Protein AF-A0A426XEN5-F1 (afdb_monomer)

Organism: Ensete ventricosum (NCBI:txid4639)

Solvent-accessible surface area (backbone atoms only — not comparable to full-atom values): 18129 Å² total; per-residue (Å²): 133,89,82,81,80,77,90,67,76,85,59,60,33,43,32,34,35,54,80,77,86,88,79,82,90,80,85,82,85,82,86,84,86,81,88,76,90,78,88,80,77,88,77,83,83,76,89,77,76,89,70,92,62,72,98,58,99,53,59,69,74,53,46,54,53,52,61,74,42,46,68,59,53,51,52,44,51,53,50,27,54,55,46,38,51,52,47,51,52,50,40,61,76,61,61,71,54,100,74,62,70,99,66,67,87,81,71,62,71,36,72,68,85,84,85,76,92,68,96,72,88,80,79,69,60,34,97,89,49,44,82,34,63,71,62,49,64,71,65,64,48,99,81,51,69,69,44,80,43,71,34,32,38,79,91,49,99,45,67,44,62,48,71,67,59,50,52,72,76,36,99,61,70,40,31,37,36,42,51,20,67,42,54,58,4,28,90,49,18,91,58,48,20,33,53,52,57,42,65,75,56,49,48,51,52,29,19,67,68,64,37,82,94,48,29,80,84,63,81,91,73,57,69,68,60,52,50,30,40,55,52,5,42,60,41,10,37,60,52,51,65,72,62,85,80,90,82,88,68,91,42,70,67,56,45,52,54,48,53,39,51,52,36,49,69,35,96,69,66,30,89,53,78,76,69,83,36,85,46,95,95,51,96,53,69,87

Radius of gyration: 23.51 Å; Cα contacts (8 Å, |Δi|>4): 276; chains: 1; bounding box: 56×44×68 Å

Structure (mmCIF, N/CA/C/O backbone):
data_AF-A0A426XEN5-F1
#
_entry.id   AF-A0A426XEN5-F1
#
loop_
_atom_site.group_PDB
_atom_site.id
_atom_site.type_symbol
_atom_site.label_atom_id
_atom_site.label_alt_id
_atom_site.label_comp_id
_atom_site.label_asym_id
_atom_site.label_entity_id
_atom_site.label_seq_id
_atom_site.pdbx_PDB_ins_code
_atom_site.Cartn_x
_atom_site.Cartn_y
_atom_site.Cartn_z
_atom_site.occupancy
_atom_site.B_iso_or_equiv
_atom_site.auth_seq_id
_atom_site.auth_comp_id
_atom_site.auth_asym_id
_atom_site.auth_atom_id
_atom_site.pdbx_PDB_model_num
ATOM 1 N N . MET A 1 1 ? -14.695 -13.623 22.129 1.00 22.66 1 MET A N 1
ATOM 2 C CA . MET A 1 1 ? -14.729 -13.085 20.751 1.00 22.66 1 MET A CA 1
ATOM 3 C C . MET A 1 1 ? -13.292 -13.127 20.251 1.00 22.66 1 MET A C 1
ATOM 5 O O . MET A 1 1 ? -12.471 -12.406 20.794 1.00 22.66 1 MET A O 1
ATOM 9 N N . ALA A 1 2 ? -12.941 -14.061 19.365 1.00 18.80 2 ALA A N 1
ATOM 10 C CA . ALA A 1 2 ? -11.557 -14.224 18.917 1.00 18.80 2 ALA A CA 1
ATOM 11 C C . ALA A 1 2 ? -11.198 -13.093 17.940 1.00 18.80 2 ALA A C 1
ATOM 13 O O . ALA A 1 2 ? -11.712 -13.045 16.825 1.00 18.80 2 ALA A O 1
ATOM 14 N N . LEU A 1 3 ? -10.356 -12.158 18.380 1.00 19.58 3 LEU A N 1
ATOM 15 C CA . LEU A 1 3 ? -9.757 -11.128 17.534 1.00 19.58 3 LEU A CA 1
ATOM 16 C C . LEU A 1 3 ? -8.636 -11.774 16.708 1.00 19.58 3 LEU A C 1
ATOM 18 O O . LEU A 1 3 ? -7.497 -11.864 17.150 1.00 19.58 3 LEU A O 1
ATOM 22 N N . S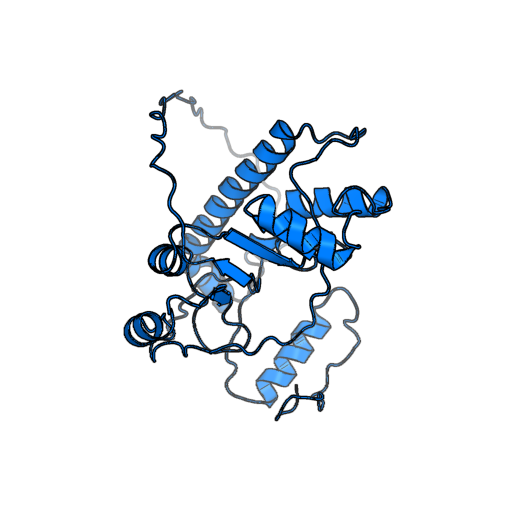ER A 1 4 ? -8.947 -12.250 15.500 1.00 20.81 4 SER A N 1
ATOM 23 C CA . SER A 1 4 ? -7.916 -12.694 14.556 1.00 20.81 4 SER A CA 1
ATOM 24 C C . SER A 1 4 ? -7.208 -11.470 13.961 1.00 20.81 4 SER A C 1
ATOM 26 O O . SER A 1 4 ? -7.695 -10.843 13.017 1.00 20.81 4 SER A O 1
ATOM 28 N N . LEU A 1 5 ? -6.058 -11.092 14.514 1.00 23.08 5 LEU A N 1
ATOM 29 C CA . LEU A 1 5 ? -5.275 -9.948 14.047 1.00 23.08 5 LEU A CA 1
ATOM 30 C C . LEU A 1 5 ? -4.339 -10.333 12.889 1.00 23.08 5 LEU A C 1
ATOM 32 O O . LEU A 1 5 ? -3.123 -10.280 13.013 1.00 23.08 5 LEU A O 1
ATOM 36 N N . SER A 1 6 ? -4.868 -10.577 11.689 1.00 26.78 6 SER A N 1
ATOM 37 C CA . SER A 1 6 ? -4.034 -10.712 10.479 1.00 26.78 6 SER A CA 1
ATOM 38 C C . SER A 1 6 ? -3.417 -9.358 10.093 1.00 26.78 6 SER A C 1
ATOM 40 O O . SER A 1 6 ? -4.144 -8.390 9.853 1.00 26.78 6 SER A O 1
ATOM 42 N N . TYR A 1 7 ? -2.086 -9.229 10.123 1.00 31.69 7 TYR A N 1
ATOM 43 C CA . TYR A 1 7 ? -1.360 -7.985 9.831 1.00 31.69 7 TYR A CA 1
ATOM 44 C C . TYR A 1 7 ? -1.359 -7.710 8.323 1.00 31.69 7 TYR A C 1
ATOM 46 O O . TYR A 1 7 ? -0.583 -8.289 7.565 1.00 31.69 7 TYR A O 1
ATOM 54 N N . SER A 1 8 ? -2.254 -6.837 7.858 1.00 34.62 8 SER A N 1
ATOM 55 C CA . SER A 1 8 ? -2.220 -6.364 6.481 1.00 34.62 8 SER A CA 1
ATOM 56 C C . SER A 1 8 ? -2.451 -4.866 6.402 1.00 34.62 8 SER A C 1
ATOM 58 O O . SER A 1 8 ? -3.558 -4.369 6.582 1.00 34.62 8 SER A O 1
ATOM 60 N N . SER A 1 9 ? -1.372 -4.144 6.126 1.00 35.47 9 SER A N 1
ATOM 61 C CA . SER A 1 9 ? -1.440 -2.727 5.817 1.00 35.47 9 SER A CA 1
ATOM 62 C C . SER A 1 9 ? -2.038 -2.516 4.416 1.00 35.47 9 SER A C 1
ATOM 64 O O . SER A 1 9 ? -1.644 -3.192 3.463 1.00 35.47 9 SER A O 1
ATOM 66 N N . SER A 1 10 ? -2.976 -1.566 4.300 1.00 32.69 10 SER A N 1
ATOM 67 C CA . SER A 1 10 ? -3.787 -1.192 3.118 1.00 32.69 10 SER A CA 1
ATOM 68 C C . SER A 1 10 ? -2.988 -0.578 1.945 1.00 32.69 10 SER A C 1
ATOM 70 O O . SER A 1 10 ? -3.451 0.265 1.163 1.00 32.69 10 SER A O 1
ATOM 72 N N . ALA A 1 11 ? -1.740 -0.997 1.775 1.00 35.41 11 ALA A N 1
ATOM 73 C CA . ALA A 1 11 ? -0.977 -0.639 0.606 1.00 35.41 11 ALA A CA 1
ATOM 74 C C . ALA A 1 11 ? -1.455 -1.483 -0.581 1.00 35.41 11 ALA A C 1
ATOM 76 O O . ALA A 1 11 ? -1.013 -2.611 -0.804 1.00 35.41 11 ALA A O 1
ATOM 77 N N . ALA A 1 12 ? -2.405 -0.919 -1.326 1.00 34.59 12 ALA A N 1
ATOM 78 C CA . ALA A 1 12 ? -2.772 -1.370 -2.657 1.00 34.59 12 ALA A C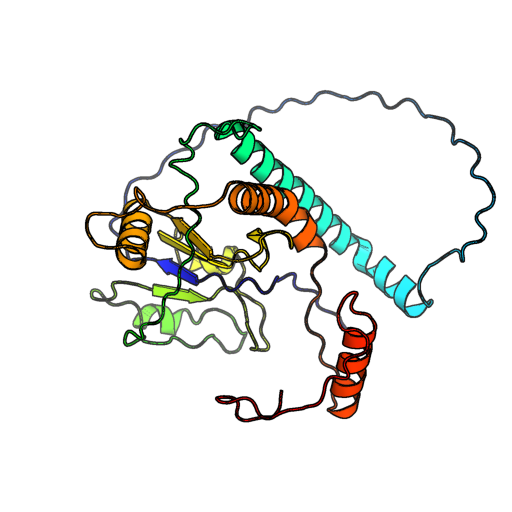A 1
ATOM 79 C C . ALA A 1 12 ? -1.532 -1.307 -3.553 1.00 34.59 12 ALA A C 1
ATOM 81 O O . ALA A 1 12 ? -1.216 -0.272 -4.136 1.00 34.59 12 ALA A O 1
ATOM 82 N N . PHE A 1 13 ? -0.795 -2.409 -3.590 1.00 45.16 13 PHE A N 1
ATOM 83 C CA . PHE A 1 13 ? 0.241 -2.645 -4.574 1.00 45.16 13 PHE A CA 1
ATOM 84 C C . PHE A 1 13 ? -0.343 -3.562 -5.635 1.00 45.16 13 PHE A C 1
ATOM 86 O O . PHE A 1 13 ? -0.895 -4.620 -5.318 1.00 45.16 13 PHE A O 1
ATOM 93 N N . THR A 1 14 ? -0.251 -3.109 -6.882 1.00 52.88 14 THR A N 1
ATOM 94 C CA . THR A 1 14 ? -0.584 -3.928 -8.044 1.00 52.88 14 THR A CA 1
ATOM 95 C C . THR A 1 14 ? 0.698 -4.587 -8.507 1.00 52.88 14 THR A C 1
ATOM 9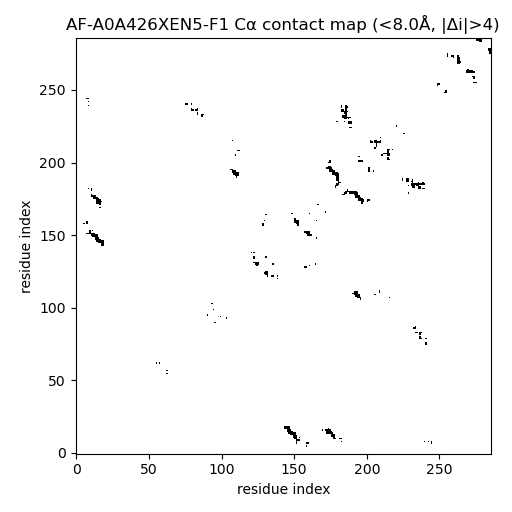7 O O . THR A 1 14 ? 1.675 -3.895 -8.799 1.00 52.88 14 THR A O 1
ATOM 100 N N . VAL A 1 15 ? 0.702 -5.914 -8.537 1.00 56.94 15 VAL A N 1
ATOM 101 C CA . VAL A 1 15 ? 1.783 -6.692 -9.133 1.00 56.94 15 VAL A CA 1
ATOM 102 C C . VAL A 1 15 ? 1.405 -6.994 -10.572 1.00 56.94 15 VAL A C 1
ATOM 104 O O . VAL A 1 15 ? 0.328 -7.529 -10.827 1.00 56.94 15 VAL A O 1
ATOM 107 N N . VAL A 1 16 ? 2.294 -6.659 -11.498 1.00 59.03 16 VAL A N 1
ATOM 108 C CA . VAL A 1 16 ? 2.203 -7.050 -12.899 1.00 59.03 16 VAL A CA 1
ATOM 109 C C . VAL A 1 16 ? 3.127 -8.237 -13.122 1.00 59.03 16 VAL A C 1
ATOM 111 O O . VAL A 1 16 ? 4.311 -8.172 -12.780 1.00 59.03 16 VAL A O 1
ATOM 114 N N . ALA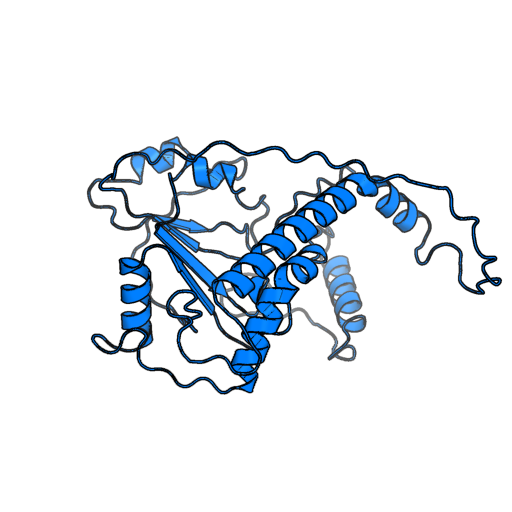 A 1 17 ? 2.596 -9.307 -13.705 1.00 52.00 17 ALA A N 1
ATOM 115 C CA . ALA A 1 17 ? 3.381 -10.439 -14.181 1.00 52.00 17 ALA A CA 1
ATOM 116 C C . ALA A 1 17 ? 3.029 -10.745 -15.643 1.00 52.00 17 ALA A C 1
ATOM 118 O O . ALA A 1 17 ? 1.858 -10.855 -16.008 1.00 52.00 17 ALA A O 1
ATOM 119 N N . CYS A 1 18 ? 4.048 -10.882 -16.483 1.00 46.25 18 CYS A N 1
ATOM 120 C CA . CYS A 1 18 ? 3.955 -11.342 -17.860 1.00 46.25 18 CYS A CA 1
ATOM 121 C C . CYS A 1 18 ? 4.266 -12.850 -17.891 1.00 46.25 18 CYS A C 1
ATOM 123 O O . CYS A 1 18 ? 5.331 -13.261 -17.418 1.00 46.25 18 CYS A O 1
ATOM 125 N N . PRO A 1 19 ? 3.394 -13.704 -18.457 1.00 42.28 19 PRO A N 1
ATOM 126 C CA . PRO A 1 19 ? 3.710 -15.121 -18.616 1.00 42.28 19 PRO A CA 1
ATOM 127 C C . PRO A 1 19 ? 4.949 -15.291 -19.520 1.00 42.28 19 PRO A C 1
ATOM 129 O O . PRO A 1 19 ? 5.084 -14.661 -20.567 1.00 42.28 19 PRO A O 1
ATOM 132 N N . ALA A 1 20 ? 5.914 -16.068 -19.028 1.00 47.09 20 ALA A N 1
ATOM 133 C CA . ALA A 1 20 ? 7.350 -15.879 -19.246 1.00 47.09 20 ALA A CA 1
ATOM 134 C C . ALA A 1 20 ? 7.931 -16.296 -20.619 1.00 47.09 20 ALA A C 1
ATOM 136 O O . ALA A 1 20 ? 7.424 -17.180 -21.303 1.00 47.09 20 ALA A O 1
ATOM 137 N N . ARG A 1 21 ? 9.147 -15.792 -20.906 1.00 31.19 21 ARG A N 1
ATOM 138 C CA . ARG A 1 21 ? 10.285 -16.640 -21.327 1.00 31.19 21 ARG A CA 1
ATOM 139 C C . ARG A 1 21 ? 11.299 -16.695 -20.176 1.00 31.19 21 ARG A C 1
ATOM 141 O O . ARG A 1 21 ? 11.656 -15.666 -19.608 1.00 31.19 21 ARG A O 1
ATOM 148 N N . SER A 1 22 ? 11.712 -17.902 -19.808 1.00 31.08 22 SER A N 1
ATOM 149 C CA . SER A 1 22 ? 12.537 -18.237 -18.637 1.00 31.08 22 SER A CA 1
ATOM 150 C C . SER A 1 22 ? 14.043 -17.991 -18.839 1.00 31.08 22 SER A C 1
ATOM 152 O O . SER A 1 22 ? 14.582 -18.470 -19.836 1.00 31.08 22 SER A O 1
ATOM 154 N N . PRO A 1 23 ? 14.759 -17.370 -17.880 1.00 31.67 23 PRO A N 1
ATOM 155 C CA . PRO A 1 23 ? 16.207 -17.516 -17.725 1.00 31.67 23 PRO A CA 1
ATOM 156 C C . PRO A 1 23 ? 16.578 -18.503 -16.587 1.00 31.67 23 PRO A C 1
ATOM 158 O O . PRO A 1 23 ? 15.742 -18.787 -15.726 1.00 31.67 23 PRO A O 1
ATOM 161 N N . PRO A 1 24 ? 17.812 -19.055 -16.584 1.00 32.22 24 PRO A N 1
ATOM 162 C CA . PRO A 1 24 ? 18.210 -20.184 -15.735 1.00 32.22 24 PRO A CA 1
ATOM 163 C C . PRO A 1 24 ? 18.466 -19.799 -14.262 1.00 32.22 24 PRO A C 1
ATOM 165 O O . PRO A 1 24 ? 18.671 -18.621 -13.952 1.00 32.22 24 PRO A O 1
ATOM 168 N N . PRO A 1 25 ? 18.488 -20.785 -13.341 1.00 30.27 25 PRO A N 1
ATOM 169 C CA . PRO A 1 25 ? 18.604 -20.545 -11.904 1.00 30.27 25 PRO A CA 1
ATOM 170 C C . PRO A 1 25 ? 20.005 -20.059 -11.507 1.00 30.27 25 PRO A C 1
ATOM 172 O O . PRO A 1 25 ? 21.016 -20.639 -11.904 1.00 30.27 25 PRO A O 1
ATOM 175 N N . ARG A 1 26 ? 20.073 -19.019 -10.665 1.00 30.91 26 ARG A N 1
ATOM 176 C CA . ARG A 1 26 ? 21.310 -18.586 -9.993 1.00 30.91 26 ARG A CA 1
ATOM 177 C C . ARG A 1 26 ? 21.382 -19.188 -8.590 1.00 30.91 26 ARG A C 1
ATOM 179 O O . ARG A 1 26 ? 20.433 -19.075 -7.820 1.00 30.91 26 ARG A O 1
ATOM 186 N N . ARG A 1 27 ? 22.523 -19.803 -8.261 1.00 29.58 27 ARG A N 1
ATOM 187 C CA . ARG A 1 27 ? 22.868 -20.249 -6.901 1.00 29.58 27 ARG A CA 1
ATOM 188 C C . ARG A 1 27 ? 23.246 -19.042 -6.039 1.00 29.58 27 ARG A C 1
ATOM 190 O O . ARG A 1 27 ? 24.035 -18.205 -6.473 1.00 29.58 27 ARG A O 1
ATOM 197 N N . LEU A 1 28 ? 22.708 -18.983 -4.825 1.00 30.66 28 LEU A N 1
ATOM 198 C CA . LEU A 1 28 ? 23.159 -18.085 -3.760 1.00 30.66 28 LEU A CA 1
ATOM 199 C C . LEU A 1 28 ? 24.336 -18.738 -3.008 1.00 30.66 28 LEU A C 1
ATOM 201 O O . LEU A 1 28 ? 24.299 -19.954 -2.801 1.00 30.66 28 LEU A O 1
ATOM 205 N N . PRO A 1 29 ? 25.371 -17.983 -2.596 1.00 29.16 29 PRO A N 1
ATOM 206 C CA . PRO A 1 29 ? 26.426 -18.511 -1.741 1.00 29.16 29 PRO A CA 1
ATOM 207 C C . PRO A 1 29 ? 25.976 -18.609 -0.274 1.00 29.16 29 PRO A C 1
ATOM 209 O O . PRO A 1 29 ? 25.123 -17.858 0.197 1.00 29.16 29 PRO A O 1
ATOM 212 N N . SER A 1 30 ? 26.577 -19.570 0.424 1.00 29.25 30 SER A N 1
ATOM 213 C CA . SER A 1 30 ? 26.364 -19.944 1.823 1.00 29.25 30 SER A CA 1
ATOM 214 C C . SER A 1 30 ? 26.670 -18.819 2.816 1.00 29.25 30 SER A C 1
ATOM 216 O O . SER A 1 30 ? 27.668 -18.111 2.683 1.00 29.25 30 SER A O 1
ATOM 218 N N . ALA A 1 31 ? 25.833 -18.713 3.850 1.00 29.58 31 ALA A N 1
ATOM 219 C CA . ALA A 1 31 ? 26.018 -17.820 4.986 1.00 29.58 31 ALA A CA 1
ATOM 220 C C . ALA A 1 31 ? 27.283 -18.176 5.788 1.00 29.58 31 ALA A C 1
ATOM 222 O O . ALA A 1 31 ? 27.510 -19.336 6.126 1.00 29.58 31 ALA A O 1
ATOM 223 N N . VAL A 1 32 ? 28.082 -17.161 6.121 1.00 27.55 32 VAL A N 1
ATOM 224 C CA . VAL A 1 32 ? 29.175 -17.255 7.096 1.00 27.55 32 VAL A CA 1
ATOM 225 C C . VAL A 1 32 ? 28.622 -16.824 8.452 1.00 27.55 32 VAL A C 1
ATOM 227 O O . VAL A 1 32 ? 28.127 -15.709 8.604 1.00 27.55 32 VAL A O 1
ATOM 230 N N . CYS A 1 33 ? 28.677 -17.735 9.420 1.00 24.55 33 CYS A N 1
ATOM 231 C CA . CYS A 1 33 ? 28.261 -17.519 10.799 1.00 24.55 33 CYS A CA 1
ATOM 232 C C . CYS A 1 33 ? 29.401 -16.842 11.577 1.00 24.55 33 CYS A C 1
ATOM 234 O O . CYS A 1 33 ? 30.492 -17.400 11.670 1.00 24.55 33 CYS A O 1
ATOM 236 N N . PHE A 1 34 ? 29.154 -15.660 12.143 1.00 26.59 34 PHE A N 1
ATOM 237 C CA . PHE A 1 34 ? 30.029 -15.047 13.143 1.00 26.59 34 PHE A CA 1
ATOM 238 C C . PHE A 1 34 ? 29.271 -14.965 14.469 1.00 26.59 34 PHE A C 1
ATOM 240 O O . PHE A 1 34 ? 28.454 -14.073 14.676 1.00 26.59 34 PHE A O 1
ATOM 247 N N . THR A 1 35 ? 29.548 -15.898 15.378 1.00 26.86 35 THR A N 1
ATOM 248 C CA . THR A 1 35 ? 29.161 -15.791 16.787 1.00 26.86 35 THR A CA 1
ATOM 249 C C . THR A 1 35 ? 30.239 -15.012 17.530 1.00 26.86 35 THR A C 1
ATOM 251 O O . THR A 1 35 ? 31.377 -15.472 17.627 1.00 26.86 35 THR A O 1
ATOM 254 N N . ARG A 1 36 ? 29.895 -13.848 18.084 1.00 27.28 36 ARG A N 1
ATOM 255 C CA . ARG A 1 36 ? 30.725 -13.167 19.082 1.00 27.28 36 ARG A CA 1
ATOM 256 C C . ARG A 1 36 ? 29.883 -12.977 20.339 1.00 27.28 36 ARG A C 1
ATOM 258 O O . ARG A 1 36 ? 28.853 -12.312 20.294 1.00 27.28 36 ARG A O 1
ATOM 265 N N . ALA A 1 37 ? 30.301 -13.629 21.421 1.00 28.94 37 ALA A N 1
ATOM 266 C CA . ALA A 1 37 ? 29.696 -13.506 22.739 1.00 28.94 37 ALA A CA 1
ATOM 267 C C . ALA A 1 37 ? 29.854 -12.067 23.253 1.00 28.94 37 ALA A C 1
ATOM 269 O O . ALA A 1 37 ? 30.926 -11.472 23.116 1.00 28.94 37 ALA A O 1
ATOM 270 N N . VAL A 1 38 ? 28.781 -11.512 23.814 1.00 34.50 38 VAL A N 1
ATOM 271 C CA . VAL A 1 38 ? 28.796 -10.241 24.542 1.00 34.50 38 VAL A CA 1
ATOM 272 C C . VAL A 1 38 ? 28.614 -10.584 26.015 1.00 34.50 38 VAL A C 1
ATOM 274 O O . VAL A 1 38 ? 27.564 -11.094 26.398 1.00 34.50 38 VAL A O 1
ATOM 277 N N . ASP A 1 39 ? 29.649 -10.335 26.816 1.00 30.14 39 ASP A N 1
ATOM 278 C CA . ASP A 1 39 ? 29.608 -10.466 28.272 1.00 30.14 39 ASP A CA 1
ATOM 279 C C . ASP A 1 39 ? 28.585 -9.488 28.865 1.00 30.14 39 ASP A C 1
ATOM 281 O O . ASP A 1 39 ? 28.697 -8.268 28.717 1.00 30.14 39 ASP A O 1
ATOM 285 N N . THR A 1 40 ? 27.586 -10.020 29.568 1.00 36.84 40 THR A N 1
ATOM 286 C CA . THR A 1 40 ? 26.616 -9.240 30.339 1.00 36.84 40 THR A CA 1
ATOM 287 C C . THR A 1 40 ? 27.022 -9.222 31.811 1.00 36.84 40 THR A C 1
ATOM 289 O O . THR A 1 40 ? 26.737 -10.164 32.548 1.00 36.84 40 THR A O 1
ATOM 292 N N . ALA A 1 41 ? 27.661 -8.141 32.259 1.00 37.06 41 ALA A N 1
ATOM 293 C CA . ALA A 1 41 ? 27.757 -7.828 33.685 1.00 37.06 41 ALA A CA 1
ATOM 294 C C . ALA A 1 41 ? 26.463 -7.121 34.153 1.00 37.06 41 ALA A C 1
ATOM 296 O O . ALA A 1 41 ? 25.952 -6.258 33.430 1.00 37.06 41 ALA A O 1
ATOM 297 N N . PRO A 1 42 ? 25.917 -7.438 35.342 1.00 38.78 42 PRO A N 1
ATOM 298 C CA . PRO A 1 42 ? 24.676 -6.839 35.822 1.00 38.78 42 PRO A CA 1
ATOM 299 C C . PRO A 1 42 ? 24.915 -5.387 36.262 1.00 38.78 42 PRO A C 1
ATOM 301 O O . PRO A 1 42 ? 25.711 -5.117 37.161 1.00 38.78 42 PRO A O 1
ATOM 304 N N . ARG A 1 43 ? 24.218 -4.431 35.635 1.00 43.88 43 ARG A N 1
ATOM 305 C CA . ARG A 1 43 ? 24.152 -3.042 36.116 1.00 43.88 43 ARG A CA 1
ATOM 306 C C . ARG A 1 43 ? 23.052 -2.923 37.170 1.00 43.88 43 ARG A C 1
ATOM 308 O O . ARG A 1 43 ? 21.920 -3.330 36.926 1.00 43.88 43 ARG A O 1
ATOM 315 N N . ALA A 1 44 ? 23.393 -2.350 38.322 1.00 39.41 44 ALA A N 1
ATOM 316 C CA . ALA A 1 44 ? 22.439 -2.018 39.375 1.00 39.41 44 ALA A CA 1
ATOM 317 C C . ALA A 1 44 ? 21.391 -0.999 38.871 1.00 39.41 44 ALA A C 1
ATOM 319 O O . ALA A 1 44 ? 21.752 -0.094 38.109 1.00 39.41 44 ALA A O 1
ATOM 320 N N . PRO A 1 45 ? 20.113 -1.114 39.277 1.00 42.47 45 PRO A N 1
ATOM 321 C CA . PRO A 1 45 ? 19.080 -0.176 38.861 1.00 42.47 45 PRO A CA 1
ATOM 322 C C . PRO A 1 45 ? 19.262 1.172 39.568 1.00 42.47 45 PRO A C 1
ATOM 324 O O . PRO A 1 45 ? 19.451 1.239 40.782 1.00 42.47 45 PRO A O 1
ATOM 327 N N . LEU A 1 46 ? 19.203 2.255 38.791 1.00 41.97 46 LEU A N 1
ATOM 328 C CA . LEU A 1 46 ? 19.145 3.620 39.313 1.00 41.97 46 LEU A CA 1
ATOM 329 C C . LEU A 1 46 ? 17.774 3.862 39.976 1.00 41.97 46 LEU A C 1
ATOM 331 O O . LEU A 1 46 ? 16.761 3.383 39.457 1.00 41.97 46 LEU A O 1
ATOM 335 N N . PRO A 1 47 ? 17.705 4.609 41.091 1.00 42.22 47 PRO A N 1
ATOM 336 C CA . PRO A 1 47 ? 16.447 4.851 41.781 1.00 42.22 47 PRO A CA 1
ATOM 337 C C . PRO A 1 47 ? 15.566 5.792 40.950 1.00 42.22 47 PRO A C 1
ATOM 339 O O . PRO A 1 47 ? 15.930 6.938 40.687 1.00 42.22 47 PRO A O 1
ATOM 342 N N . CYS A 1 48 ? 14.406 5.295 40.520 1.00 43.50 48 CYS A N 1
ATOM 343 C CA . CYS A 1 48 ? 13.408 6.083 39.805 1.00 43.50 48 CYS A CA 1
ATOM 344 C C . CYS A 1 48 ? 12.599 6.919 40.805 1.00 43.50 48 CYS A C 1
ATOM 346 O O . CYS A 1 48 ? 12.003 6.383 41.738 1.00 43.50 48 CYS A O 1
ATOM 348 N N . ALA A 1 49 ? 12.590 8.237 40.601 1.00 46.53 49 ALA A N 1
ATOM 349 C CA . ALA A 1 49 ? 11.738 9.173 41.323 1.00 46.53 49 ALA A CA 1
ATOM 350 C C . ALA A 1 49 ? 10.251 8.808 41.148 1.00 46.53 49 ALA A C 1
ATOM 352 O O . ALA A 1 49 ? 9.838 8.341 40.085 1.00 46.53 49 ALA A O 1
ATOM 353 N N . SER A 1 50 ? 9.448 9.020 42.193 1.00 48.44 50 SER A N 1
ATOM 354 C CA . SER A 1 50 ? 8.015 8.711 42.229 1.00 48.44 50 SER A CA 1
ATOM 355 C C . SER A 1 50 ? 7.245 9.468 41.143 1.00 48.44 50 SER A C 1
ATOM 357 O O . SER A 1 50 ? 6.994 10.668 41.259 1.00 48.44 50 SER A O 1
ATOM 359 N N . SER A 1 51 ? 6.882 8.742 40.088 1.00 49.72 51 SER A N 1
ATOM 360 C CA . SER A 1 51 ? 6.046 9.191 38.978 1.00 49.72 51 SER A CA 1
ATOM 361 C C . SER A 1 51 ? 4.599 9.390 39.445 1.00 49.72 51 SER A C 1
ATOM 363 O O . SER A 1 51 ? 3.975 8.460 39.946 1.00 49.72 51 SER A O 1
ATOM 365 N N . THR A 1 52 ? 4.057 10.598 39.277 1.00 52.22 52 THR A N 1
ATOM 366 C CA . THR A 1 52 ? 2.655 10.979 39.549 1.00 52.22 52 THR A CA 1
ATOM 367 C C . THR A 1 52 ? 1.663 10.490 38.486 1.00 52.22 52 THR A C 1
ATOM 369 O O . THR A 1 52 ? 0.499 10.888 38.498 1.00 52.22 52 THR A O 1
ATOM 372 N N . TYR A 1 53 ? 2.096 9.640 37.557 1.00 49.22 53 TYR A N 1
ATOM 373 C CA . TYR A 1 53 ? 1.239 9.108 36.504 1.00 49.22 53 TYR A CA 1
ATOM 374 C C . TYR A 1 53 ? 0.513 7.841 36.969 1.00 49.22 53 TYR A C 1
ATOM 376 O O . TYR A 1 53 ? 1.081 7.060 37.739 1.00 49.22 53 TYR A O 1
ATOM 384 N N . PRO A 1 54 ? -0.732 7.607 36.508 1.00 63.41 54 PRO A N 1
ATOM 385 C CA . PRO A 1 54 ? -1.393 6.333 36.737 1.00 63.41 54 PRO A CA 1
ATOM 386 C C . PRO A 1 54 ? -0.501 5.191 36.218 1.00 63.41 54 PRO A C 1
ATOM 388 O O . PRO A 1 54 ? 0.168 5.355 35.195 1.00 63.41 54 PRO A O 1
ATOM 391 N N . PRO A 1 55 ? -0.479 4.035 36.905 1.00 68.00 55 PRO A N 1
ATOM 392 C CA . PRO A 1 55 ? 0.421 2.927 36.577 1.00 68.00 55 PRO A CA 1
ATOM 393 C C . PRO A 1 55 ? 0.183 2.349 35.173 1.00 68.00 55 PRO A C 1
ATOM 395 O O . PRO A 1 55 ? 1.062 1.686 34.634 1.00 68.00 55 PRO A O 1
ATOM 398 N N . GLN A 1 56 ? -0.990 2.605 34.586 1.00 68.88 56 GLN A N 1
ATOM 399 C CA . GLN A 1 56 ? -1.389 2.192 33.245 1.00 68.88 56 GLN A CA 1
ATOM 400 C C . GLN A 1 56 ? -2.130 3.361 32.562 1.00 68.88 56 GLN A C 1
ATOM 402 O O . GLN A 1 56 ? -3.002 3.966 33.190 1.00 68.88 56 GLN A O 1
ATOM 407 N N . PRO A 1 57 ? -1.819 3.696 31.296 1.00 78.88 57 PRO A N 1
ATOM 408 C CA . PRO A 1 57 ? -2.471 4.787 30.560 1.00 78.88 57 PRO A CA 1
ATOM 409 C C . PRO A 1 57 ? -3.873 4.422 30.041 1.00 78.88 57 PRO A C 1
ATOM 411 O O . PRO A 1 57 ? -4.574 5.277 29.501 1.00 78.88 57 PRO A O 1
ATOM 414 N N . PHE A 1 58 ? -4.277 3.158 30.183 1.00 85.19 58 PHE A N 1
ATOM 415 C CA . PHE A 1 58 ? -5.506 2.606 29.629 1.00 85.19 58 PHE A CA 1
ATOM 416 C C . PHE A 1 58 ? -6.471 2.134 30.719 1.00 85.19 58 PHE A C 1
ATOM 418 O O . PHE A 1 58 ? -6.062 1.802 31.832 1.00 85.19 58 PHE A O 1
ATOM 425 N N . VAL A 1 59 ? -7.761 2.062 30.376 1.00 89.12 59 VAL A N 1
ATOM 426 C CA . VAL A 1 59 ? -8.755 1.358 31.202 1.00 89.12 59 VAL A CA 1
ATOM 427 C C . VAL A 1 59 ? -8.393 -0.135 31.304 1.00 89.12 59 VAL A C 1
ATOM 429 O O . VAL A 1 59 ? -7.763 -0.654 30.374 1.00 89.12 59 VAL A O 1
ATOM 432 N N . PRO A 1 60 ? -8.760 -0.832 32.396 1.00 89.75 60 PRO A N 1
ATOM 433 C CA . PRO A 1 60 ? -8.309 -2.202 32.657 1.00 89.75 60 PRO A CA 1
ATOM 434 C C . PRO A 1 60 ? -8.538 -3.177 31.497 1.00 89.75 60 PRO A C 1
ATOM 436 O O . PRO A 1 60 ? -7.649 -3.959 31.175 1.00 89.75 60 PRO A O 1
ATOM 439 N N . GLU A 1 61 ? -9.678 -3.078 30.814 1.00 91.94 61 GLU A N 1
ATOM 440 C CA . GLU A 1 61 ? -10.044 -3.942 29.687 1.00 91.94 61 GLU A CA 1
ATOM 441 C C . GLU A 1 61 ? -9.098 -3.765 28.492 1.00 91.94 61 GLU A C 1
ATOM 443 O O . GLU A 1 61 ? -8.780 -4.718 27.781 1.00 91.94 61 GLU A O 1
ATOM 448 N N . VAL A 1 62 ? -8.628 -2.536 28.264 1.00 88.81 62 VAL A N 1
ATOM 449 C CA . VAL A 1 62 ? -7.667 -2.234 27.197 1.00 88.81 62 VAL A CA 1
ATOM 450 C C . VAL A 1 62 ? -6.266 -2.670 27.610 1.00 88.81 62 VAL A C 1
ATOM 452 O O . VAL A 1 62 ? -5.543 -3.208 26.777 1.00 88.81 62 VAL A O 1
ATOM 455 N N . ALA A 1 63 ? -5.889 -2.490 28.878 1.00 88.19 63 ALA A N 1
ATOM 456 C CA . ALA A 1 63 ? -4.605 -2.970 29.382 1.00 88.19 63 ALA A CA 1
ATOM 457 C C . ALA A 1 63 ? -4.488 -4.499 29.243 1.00 88.19 63 ALA A C 1
ATOM 459 O O . ALA A 1 63 ? -3.504 -4.987 28.699 1.00 88.19 63 ALA A O 1
ATOM 460 N N . GLU A 1 64 ? -5.523 -5.247 29.635 1.00 90.88 64 GLU A N 1
ATOM 461 C CA . GLU A 1 64 ? -5.573 -6.705 29.467 1.00 90.88 64 GLU A CA 1
ATOM 462 C C . GLU A 1 64 ? -5.479 -7.118 27.991 1.00 90.88 64 GLU A C 1
ATOM 464 O O . GLU A 1 64 ? -4.715 -8.018 27.640 1.00 90.88 64 GLU A O 1
ATOM 469 N N . ALA A 1 65 ? -6.201 -6.425 27.103 1.00 89.44 65 ALA A N 1
ATOM 470 C CA . ALA A 1 65 ? -6.129 -6.691 25.671 1.00 89.44 65 ALA A CA 1
ATOM 471 C C . ALA A 1 65 ? -4.722 -6.437 25.101 1.00 89.44 65 ALA A C 1
ATOM 473 O O . ALA A 1 65 ? -4.229 -7.251 24.323 1.00 89.44 65 ALA A O 1
ATOM 474 N N . VAL A 1 66 ? -4.058 -5.34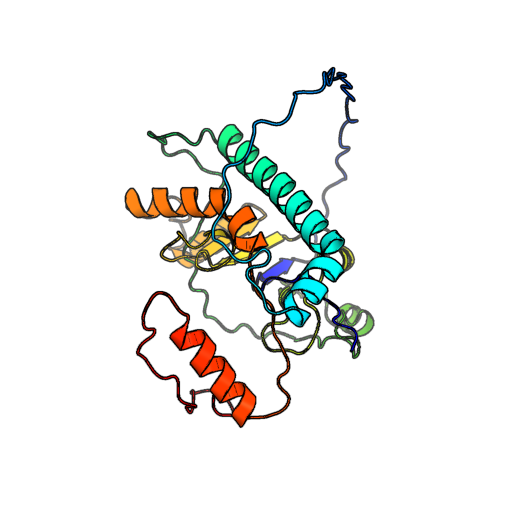5 25.497 1.00 87.00 66 VAL A N 1
ATOM 475 C CA . VAL A 1 66 ? -2.687 -5.027 25.063 1.00 87.00 66 VAL A CA 1
ATOM 476 C C . VAL A 1 66 ? -1.703 -6.097 25.535 1.00 87.00 66 VAL A C 1
ATOM 478 O O . VAL A 1 66 ? -0.915 -6.584 24.725 1.00 87.00 66 VAL A O 1
ATOM 481 N N . GLU A 1 67 ? -1.785 -6.514 26.799 1.00 88.50 67 GLU A N 1
ATOM 482 C CA . GLU A 1 67 ? -0.938 -7.584 27.342 1.00 88.50 67 GLU A CA 1
ATOM 483 C C . GLU A 1 67 ? -1.176 -8.921 26.624 1.00 88.50 67 GLU A C 1
ATOM 485 O O . GLU A 1 67 ? -0.227 -9.641 26.312 1.00 88.50 67 GLU A O 1
ATOM 490 N N . SER A 1 68 ? -2.428 -9.236 26.273 1.00 93.31 68 SER A N 1
ATOM 491 C CA . SER A 1 68 ? -2.758 -10.470 25.545 1.00 93.31 68 SER A CA 1
ATOM 492 C C . SER A 1 68 ? -2.158 -10.546 24.133 1.00 93.31 68 SER A C 1
ATOM 494 O O . SER A 1 68 ? -2.025 -11.641 23.595 1.00 93.31 68 SER A O 1
ATOM 496 N N . LEU A 1 69 ? -1.780 -9.402 23.548 1.00 91.31 69 LEU A N 1
ATOM 497 C CA . LEU A 1 69 ? -1.235 -9.270 22.189 1.00 91.31 69 LEU A CA 1
ATOM 498 C C . LEU A 1 69 ? 0.280 -9.041 22.165 1.00 91.31 69 LEU A C 1
ATOM 500 O O . LEU A 1 69 ? 0.859 -8.691 21.132 1.00 91.31 69 LEU A O 1
ATOM 504 N N . TYR A 1 70 ? 0.938 -9.191 23.313 1.00 89.62 70 TYR A N 1
ATOM 505 C CA . TYR A 1 70 ? 2.342 -8.838 23.468 1.00 89.62 70 TYR A CA 1
ATOM 506 C C . TYR A 1 70 ? 3.274 -9.631 22.536 1.00 89.62 70 TYR A C 1
ATOM 508 O O . TYR A 1 70 ? 4.248 -9.080 22.014 1.00 89.62 70 TYR A O 1
ATOM 516 N N . SER A 1 71 ? 2.982 -10.913 22.288 1.00 92.38 71 SER A N 1
ATOM 517 C CA . SER A 1 71 ? 3.734 -11.739 21.331 1.00 92.38 71 SER A CA 1
ATOM 518 C C . SER A 1 71 ? 3.669 -11.183 19.911 1.00 92.38 71 SER A C 1
ATOM 520 O O . SER A 1 71 ? 4.689 -11.078 19.235 1.00 92.38 71 SER A O 1
ATOM 522 N N . GLU A 1 72 ? 2.486 -10.771 19.476 1.00 91.94 72 GLU A N 1
ATOM 523 C CA . GLU A 1 72 ? 2.232 -10.244 18.146 1.00 91.94 72 GLU A CA 1
ATOM 524 C C . GLU A 1 72 ? 2.903 -8.882 17.961 1.00 91.94 72 GLU A C 1
ATOM 526 O O . GLU A 1 72 ? 3.497 -8.633 16.912 1.00 91.94 72 GLU A O 1
ATOM 531 N N . PHE A 1 73 ? 2.868 -8.015 18.980 1.00 90.50 73 PHE A N 1
ATOM 532 C CA . PHE A 1 73 ? 3.606 -6.749 18.952 1.00 90.50 73 PHE A CA 1
ATOM 533 C C . PHE A 1 73 ? 5.114 -6.976 18.846 1.00 90.50 73 PHE A C 1
ATOM 535 O O . PHE A 1 73 ? 5.776 -6.346 18.023 1.00 90.50 73 PHE A O 1
ATOM 542 N N . ARG A 1 74 ? 5.651 -7.946 19.590 1.00 92.19 74 ARG A N 1
ATOM 543 C CA . ARG A 1 74 ? 7.067 -8.320 19.504 1.00 92.19 74 ARG A CA 1
ATOM 544 C C . ARG A 1 74 ? 7.459 -8.815 18.109 1.00 92.19 74 ARG A C 1
ATOM 546 O O . ARG A 1 74 ? 8.540 -8.479 17.624 1.00 92.19 74 ARG A O 1
ATOM 553 N N . ASP A 1 75 ? 6.608 -9.593 17.448 1.00 92.31 75 ASP A N 1
ATOM 554 C CA . ASP A 1 75 ? 6.853 -10.041 16.073 1.00 92.31 75 ASP A CA 1
ATOM 555 C C . ASP A 1 75 ? 6.844 -8.874 15.076 1.00 92.31 75 ASP A C 1
ATOM 557 O O . ASP A 1 75 ? 7.677 -8.825 14.162 1.00 92.31 75 ASP A O 1
ATOM 561 N N . VAL A 1 76 ? 5.950 -7.900 15.274 1.00 90.56 76 VAL A N 1
ATOM 562 C CA . VAL A 1 76 ? 5.927 -6.655 14.494 1.00 90.56 76 VAL A CA 1
ATOM 563 C C . VAL A 1 76 ? 7.215 -5.860 14.709 1.00 90.56 76 VAL A C 1
ATOM 565 O O . VAL A 1 76 ? 7.846 -5.485 13.721 1.00 90.56 76 VAL A O 1
ATOM 568 N N . ASP A 1 77 ? 7.668 -5.678 15.949 1.00 93.25 77 ASP A N 1
ATOM 569 C CA . ASP A 1 77 ? 8.911 -4.962 16.266 1.00 93.25 77 ASP A CA 1
ATOM 570 C C . ASP A 1 77 ? 10.136 -5.612 15.609 1.00 93.25 77 ASP A C 1
ATOM 572 O O . ASP A 1 77 ? 10.974 -4.934 15.001 1.00 93.25 77 ASP A O 1
ATOM 576 N N . ASN A 1 78 ? 10.220 -6.945 15.654 1.00 95.25 78 ASN A N 1
ATOM 577 C CA . ASN A 1 78 ? 11.272 -7.701 14.974 1.00 95.25 78 ASN A CA 1
ATOM 578 C C . ASN A 1 78 ? 11.256 -7.448 13.457 1.00 95.25 78 ASN A C 1
ATOM 580 O O . ASN A 1 78 ? 12.305 -7.250 12.831 1.00 95.25 78 ASN A O 1
ATOM 584 N N . LEU A 1 79 ? 10.065 -7.422 12.852 1.00 92.56 79 LEU A N 1
ATOM 585 C CA . LEU A 1 79 ? 9.899 -7.150 11.427 1.00 92.56 79 LEU A CA 1
ATOM 586 C C . LEU A 1 79 ? 10.254 -5.699 11.069 1.00 92.56 79 LEU A C 1
ATOM 588 O O . LEU A 1 79 ? 10.875 -5.461 10.025 1.00 92.56 79 LEU A O 1
ATOM 592 N N . VAL A 1 80 ? 9.900 -4.737 11.924 1.00 93.75 80 VAL A N 1
ATOM 593 C CA . VAL A 1 80 ? 10.282 -3.325 11.791 1.00 93.75 80 VAL A CA 1
ATOM 594 C C . VAL A 1 80 ? 11.802 -3.198 11.814 1.00 93.75 80 VAL A C 1
ATOM 596 O O . VAL A 1 80 ? 12.371 -2.629 10.882 1.00 93.75 80 VAL A O 1
ATOM 599 N N . ALA A 1 81 ? 12.481 -3.803 12.792 1.00 95.19 81 ALA A N 1
ATOM 600 C CA . ALA A 1 81 ? 13.940 -3.781 12.889 1.00 95.19 81 ALA A CA 1
ATOM 601 C C . ALA A 1 81 ? 14.614 -4.378 11.640 1.00 95.19 81 ALA A C 1
ATOM 603 O O . ALA A 1 81 ? 15.526 -3.776 11.061 1.00 95.19 81 ALA A O 1
ATOM 604 N N . HIS A 1 82 ? 14.128 -5.530 11.170 1.00 95.50 82 HIS A N 1
ATOM 605 C CA . HIS A 1 82 ? 14.647 -6.175 9.966 1.00 95.50 82 HIS A CA 1
ATOM 606 C C . HIS A 1 82 ? 14.474 -5.299 8.714 1.00 95.50 82 HIS A C 1
ATOM 608 O O . HIS A 1 82 ? 15.407 -5.132 7.922 1.00 95.50 82 HIS A O 1
ATOM 614 N N . ASN A 1 83 ? 13.295 -4.703 8.520 1.00 91.94 83 ASN A N 1
ATOM 615 C CA . ASN A 1 83 ? 13.036 -3.852 7.361 1.00 91.94 83 ASN A CA 1
ATOM 616 C C . ASN A 1 83 ? 13.799 -2.523 7.428 1.00 91.94 83 ASN A C 1
ATOM 618 O O . ASN A 1 83 ? 14.336 -2.096 6.407 1.00 91.94 83 ASN A O 1
ATOM 622 N N . SER A 1 84 ? 13.941 -1.923 8.611 1.00 93.44 84 SER A N 1
ATOM 623 C CA . SER A 1 84 ? 14.795 -0.750 8.830 1.00 93.44 84 SER A CA 1
ATOM 624 C C . SER A 1 84 ? 16.245 -1.029 8.433 1.00 93.44 84 SER A C 1
ATOM 626 O O . SER A 1 84 ? 16.855 -0.232 7.720 1.00 93.44 84 SER A O 1
ATOM 628 N N . MET A 1 85 ? 16.780 -2.203 8.783 1.00 95.56 85 MET A N 1
ATOM 629 C CA . MET A 1 85 ? 18.127 -2.611 8.372 1.00 95.56 85 MET A CA 1
ATOM 630 C C . MET A 1 85 ? 18.259 -2.760 6.848 1.00 95.56 85 MET A C 1
ATOM 632 O O . MET A 1 85 ? 19.265 -2.355 6.261 1.00 95.56 85 MET A O 1
ATOM 636 N N . ARG A 1 86 ? 17.238 -3.307 6.174 1.00 93.69 86 ARG A N 1
ATOM 637 C CA . ARG A 1 86 ? 17.224 -3.423 4.704 1.00 93.69 86 ARG A CA 1
ATOM 638 C C . ARG A 1 86 ? 17.242 -2.058 4.027 1.00 93.69 86 ARG A C 1
ATOM 640 O O . ARG A 1 86 ? 17.995 -1.874 3.071 1.00 93.69 86 ARG A O 1
ATOM 647 N N . VAL A 1 87 ? 16.437 -1.118 4.519 1.00 89.81 87 VAL A N 1
ATOM 648 C CA . VAL A 1 87 ? 16.389 0.246 3.981 1.00 89.81 87 VAL A CA 1
ATOM 649 C C . VAL A 1 87 ? 17.714 0.963 4.232 1.00 89.81 87 VAL A C 1
ATOM 651 O O . VAL A 1 87 ? 18.280 1.521 3.296 1.00 89.81 87 VAL A O 1
ATOM 654 N N . LEU A 1 88 ? 18.274 0.860 5.441 1.00 91.81 88 LEU A N 1
ATOM 655 C CA . LEU A 1 88 ? 19.595 1.405 5.760 1.00 91.81 88 LEU A CA 1
ATOM 656 C C . LEU A 1 88 ? 20.672 0.887 4.799 1.00 91.81 88 LEU A C 1
ATOM 658 O O . LEU A 1 88 ? 21.410 1.678 4.214 1.00 91.81 88 LEU A O 1
ATOM 662 N N . LYS A 1 89 ? 20.730 -0.431 4.582 1.00 91.81 89 LYS A N 1
ATOM 663 C CA . LYS A 1 89 ? 21.698 -1.039 3.662 1.00 91.81 89 LYS A CA 1
ATOM 664 C C . LYS A 1 89 ? 21.499 -0.565 2.221 1.00 91.81 89 LYS A C 1
ATOM 666 O O . LYS A 1 89 ? 22.476 -0.317 1.523 1.00 91.81 89 LYS A O 1
ATOM 671 N N . ALA A 1 90 ? 20.253 -0.406 1.773 1.00 85.69 90 ALA A N 1
ATOM 672 C CA . ALA A 1 90 ? 19.962 0.141 0.450 1.00 85.69 90 ALA A CA 1
ATOM 673 C C . ALA A 1 90 ? 20.463 1.590 0.309 1.00 85.69 90 ALA A C 1
ATOM 675 O O . ALA A 1 90 ? 21.084 1.924 -0.697 1.00 85.69 90 ALA A O 1
ATOM 676 N N . PHE A 1 91 ? 20.267 2.425 1.334 1.00 88.12 91 PHE A N 1
ATOM 677 C CA . PHE A 1 91 ? 20.752 3.810 1.352 1.00 88.12 91 PHE A CA 1
ATOM 678 C C . PHE A 1 91 ? 22.282 3.879 1.326 1.00 88.12 91 PHE A C 1
ATOM 680 O O . PHE A 1 91 ? 22.846 4.681 0.582 1.00 88.12 91 PHE A O 1
ATOM 687 N N . GLN A 1 92 ? 22.950 3.017 2.097 1.00 88.75 92 GLN A N 1
ATOM 688 C CA . GLN A 1 92 ? 24.410 2.906 2.111 1.00 88.75 92 GLN A CA 1
ATOM 689 C C . GLN A 1 92 ? 24.957 2.473 0.749 1.00 88.75 92 GLN A C 1
ATOM 691 O O . GLN A 1 92 ? 25.852 3.123 0.216 1.00 88.75 92 GLN A O 1
ATOM 696 N N . ASN A 1 93 ? 24.388 1.418 0.159 1.00 86.38 93 ASN A N 1
ATOM 697 C CA . ASN A 1 93 ? 24.803 0.911 -1.150 1.00 86.38 93 ASN A CA 1
ATOM 698 C C . ASN A 1 93 ? 24.621 1.952 -2.260 1.00 86.38 93 ASN A C 1
ATOM 700 O O . ASN A 1 93 ? 25.436 2.021 -3.174 1.00 86.38 93 ASN A O 1
ATOM 704 N N . ALA A 1 94 ? 23.567 2.763 -2.174 1.00 82.06 94 ALA A N 1
ATOM 705 C CA . ALA A 1 94 ? 23.298 3.816 -3.141 1.00 82.06 94 ALA A CA 1
ATOM 706 C C . ALA A 1 94 ? 24.053 5.131 -2.861 1.00 82.06 94 ALA A C 1
ATOM 708 O O . ALA A 1 94 ? 23.900 6.090 -3.615 1.00 82.06 94 ALA A O 1
ATOM 709 N N . GLY A 1 95 ? 24.843 5.204 -1.782 1.00 83.62 95 GLY A N 1
ATOM 710 C CA . GLY A 1 95 ? 25.632 6.390 -1.443 1.00 83.62 95 GLY A CA 1
ATOM 711 C C . GLY A 1 95 ? 24.789 7.631 -1.130 1.00 83.62 95 GLY A C 1
ATOM 712 O O . GLY A 1 95 ? 25.181 8.744 -1.485 1.00 83.62 95 GLY A O 1
ATOM 713 N N . VAL A 1 96 ? 23.623 7.464 -0.492 1.00 82.50 96 VAL A N 1
ATOM 714 C CA . VAL A 1 96 ? 22.757 8.593 -0.107 1.00 82.50 96 VAL A CA 1
ATOM 715 C C . VAL A 1 96 ? 23.488 9.475 0.917 1.00 82.50 96 VAL A C 1
ATOM 717 O O . VAL A 1 96 ? 23.814 9.024 2.011 1.00 82.50 96 VAL A O 1
ATOM 720 N N . GLY A 1 97 ? 23.725 10.746 0.582 1.00 78.00 97 GLY A N 1
ATOM 721 C CA . GLY A 1 97 ? 24.372 11.733 1.458 1.00 78.00 97 GLY A CA 1
ATOM 722 C C . GLY A 1 97 ? 23.701 13.106 1.395 1.00 78.00 97 GLY A C 1
ATOM 723 O O . GLY A 1 97 ? 22.814 13.330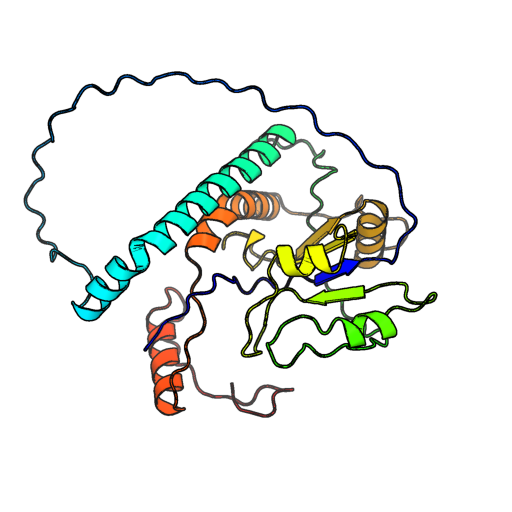 0.582 1.00 78.00 97 GLY A O 1
ATOM 724 N N . SER A 1 98 ? 24.130 14.065 2.217 1.00 73.00 98 SER A N 1
ATOM 725 C CA . SER A 1 98 ? 23.575 15.436 2.217 1.00 73.00 98 SER A CA 1
ATOM 726 C C . SER A 1 98 ? 23.759 16.172 0.883 1.00 73.00 98 SER A C 1
ATOM 728 O O . SER A 1 98 ? 22.966 17.042 0.536 1.00 73.00 98 SER A O 1
ATOM 730 N N . HIS A 1 99 ? 24.787 15.793 0.121 1.00 65.75 99 HIS A N 1
ATOM 731 C CA . HIS A 1 99 ? 25.171 16.406 -1.149 1.00 65.75 99 HIS A CA 1
ATOM 732 C C . HIS A 1 99 ? 24.863 15.526 -2.369 1.00 65.75 99 HIS A C 1
ATOM 734 O O . HIS A 1 99 ? 25.604 15.630 -3.343 1.00 65.75 99 HIS A O 1
ATOM 740 N N . VAL A 1 100 ? 23.848 14.638 -2.314 1.00 53.31 100 VAL A N 1
ATOM 741 C CA . VAL A 1 100 ? 23.554 13.627 -3.363 1.00 53.31 100 VAL A CA 1
ATOM 742 C C . VAL A 1 100 ? 23.890 14.147 -4.767 1.00 53.31 100 VAL A C 1
ATOM 744 O O . VAL A 1 100 ? 23.157 14.959 -5.338 1.00 53.31 100 VAL A O 1
ATOM 747 N N . LYS A 1 101 ? 25.008 13.652 -5.318 1.00 41.78 101 LYS A N 1
ATOM 748 C CA . LYS A 1 101 ? 25.313 13.749 -6.746 1.00 41.78 101 LYS A CA 1
ATOM 749 C C . LYS A 1 101 ? 24.266 12.919 -7.504 1.00 41.78 101 LYS A C 1
ATOM 751 O O . LYS A 1 101 ? 23.838 11.884 -6.993 1.00 41.78 101 LYS A O 1
ATOM 756 N N . PRO A 1 102 ? 23.821 13.362 -8.688 1.00 43.88 102 PRO A N 1
ATOM 757 C CA . PRO A 1 102 ? 22.631 12.849 -9.366 1.00 43.88 102 PRO A CA 1
ATOM 758 C C . PRO A 1 102 ? 22.873 11.478 -10.022 1.00 43.88 102 PRO A C 1
ATOM 760 O O . PRO A 1 102 ? 22.872 11.363 -11.240 1.00 43.88 102 PRO A O 1
ATOM 763 N N . SER A 1 103 ? 23.101 10.427 -9.236 1.00 39.59 103 SER A N 1
ATOM 764 C CA . SER A 1 103 ? 23.285 9.070 -9.767 1.00 39.59 103 SER A CA 1
ATOM 765 C C . SER A 1 103 ? 22.662 7.989 -8.884 1.00 39.59 103 SER A C 1
ATOM 767 O O . SER A 1 103 ? 23.218 6.907 -8.729 1.00 39.59 103 SER A O 1
ATOM 769 N N . LEU A 1 104 ? 21.481 8.253 -8.319 1.00 41.97 104 LEU A N 1
ATOM 770 C CA . LEU A 1 104 ? 20.550 7.184 -7.945 1.00 41.97 104 LEU A CA 1
ATOM 771 C C . LEU A 1 104 ? 19.780 6.762 -9.205 1.00 41.97 104 LEU A C 1
ATOM 773 O O . LEU A 1 104 ? 18.589 7.019 -9.338 1.00 41.97 104 LEU A O 1
ATOM 777 N N . SER A 1 105 ? 20.483 6.131 -10.146 1.00 35.16 105 SER A N 1
ATOM 778 C CA . SER A 1 105 ? 19.920 5.577 -11.387 1.00 35.16 105 SER A CA 1
ATOM 779 C C . SER A 1 105 ? 19.169 4.253 -11.179 1.00 35.16 105 SER A C 1
ATOM 781 O O . SER A 1 105 ? 18.862 3.557 -12.142 1.00 35.16 105 SER A O 1
ATOM 783 N N . GLU A 1 106 ? 18.918 3.849 -9.928 1.00 36.12 106 GLU A N 1
ATOM 784 C CA . GLU A 1 106 ? 18.366 2.520 -9.621 1.00 36.12 106 GLU A CA 1
ATOM 785 C C . GLU A 1 106 ? 17.185 2.527 -8.636 1.00 36.12 106 GLU A C 1
ATOM 787 O O . GLU A 1 106 ? 16.536 1.499 -8.452 1.00 36.12 106 GLU A O 1
ATOM 792 N N . ALA A 1 107 ? 16.825 3.681 -8.063 1.00 35.22 107 ALA A N 1
ATOM 793 C CA . ALA A 1 107 ? 15.606 3.846 -7.266 1.00 35.22 107 ALA A CA 1
ATOM 794 C C . ALA A 1 107 ? 14.744 4.950 -7.881 1.00 35.22 107 ALA A C 1
ATOM 796 O O . ALA A 1 107 ? 14.693 6.084 -7.406 1.00 35.22 107 ALA A O 1
ATOM 797 N N . HIS A 1 108 ? 14.103 4.628 -8.998 1.00 42.00 108 HIS A N 1
ATOM 798 C CA . HIS A 1 108 ? 13.252 5.578 -9.690 1.00 42.00 108 HIS A CA 1
ATOM 799 C C . HIS A 1 108 ? 11.861 5.625 -9.033 1.00 42.00 108 HIS A C 1
ATOM 801 O O . HIS A 1 108 ? 10.991 4.795 -9.292 1.00 42.00 108 HIS A O 1
ATOM 807 N N . CYS A 1 109 ? 11.650 6.601 -8.149 1.00 32.88 109 CYS A N 1
ATOM 808 C CA . CYS A 1 109 ? 10.319 6.957 -7.660 1.00 32.88 109 CYS A CA 1
ATOM 809 C C . CYS A 1 109 ? 9.635 7.862 -8.692 1.00 32.88 109 CYS A C 1
ATOM 811 O O . CYS A 1 109 ? 10.138 8.939 -9.003 1.00 32.88 109 CYS A O 1
ATOM 813 N N . PHE A 1 110 ? 8.484 7.436 -9.211 1.00 34.16 110 PHE A N 1
ATOM 814 C CA . PHE A 1 110 ? 7.736 8.160 -10.238 1.00 34.16 110 PHE A CA 1
ATOM 815 C C . PHE A 1 110 ? 6.339 8.534 -9.748 1.00 34.16 110 PHE A C 1
ATOM 817 O O . PHE A 1 110 ? 5.559 7.675 -9.341 1.00 34.16 110 PHE A O 1
ATOM 824 N N . LEU A 1 111 ? 5.966 9.804 -9.891 1.00 28.03 111 LEU A N 1
ATOM 825 C CA . LEU A 1 111 ? 4.574 10.249 -9.803 1.00 28.03 111 LEU A CA 1
ATOM 826 C C . LEU A 1 111 ? 3.773 9.669 -10.973 1.00 28.03 111 LEU A C 1
ATOM 828 O O . LEU A 1 111 ? 3.734 10.253 -12.042 1.00 28.03 111 LEU A O 1
ATOM 832 N N . ILE A 1 112 ? 3.149 8.509 -10.786 1.00 29.27 112 ILE A N 1
ATOM 833 C CA . ILE A 1 112 ? 2.393 7.828 -11.838 1.00 29.27 112 ILE A CA 1
ATOM 834 C C . ILE A 1 112 ? 0.899 8.065 -11.634 1.00 29.27 112 ILE A C 1
ATOM 836 O O . ILE A 1 112 ? 0.307 7.552 -10.688 1.00 29.27 112 ILE A O 1
ATOM 840 N N . ASN A 1 113 ? 0.286 8.817 -12.549 1.00 22.95 113 ASN A N 1
ATOM 841 C CA . ASN A 1 113 ? -1.164 8.875 -12.708 1.00 22.95 113 ASN A CA 1
ATOM 842 C C . ASN A 1 113 ? -1.541 7.973 -13.896 1.00 22.95 113 ASN A C 1
ATOM 844 O O . ASN A 1 113 ? -1.482 8.398 -15.047 1.00 22.95 113 ASN A O 1
ATOM 848 N N . ILE A 1 114 ? -1.829 6.692 -13.641 1.00 28.28 114 ILE A N 1
ATOM 849 C CA . ILE A 1 114 ? -2.324 5.776 -14.681 1.00 28.28 114 ILE A CA 1
ATOM 850 C C . ILE A 1 114 ? -3.840 5.707 -14.564 1.00 28.28 114 ILE A C 1
ATOM 852 O O . ILE A 1 114 ? -4.375 5.080 -13.656 1.00 28.28 114 ILE A O 1
ATOM 856 N N . CYS A 1 115 ? -4.519 6.315 -15.532 1.00 24.55 115 CYS A N 1
ATOM 857 C CA . CYS A 1 115 ? -5.927 6.082 -15.798 1.00 24.55 115 CYS A CA 1
ATOM 858 C C . CYS A 1 115 ? -6.057 5.685 -17.272 1.00 24.55 115 CYS A C 1
ATOM 860 O O . CYS A 1 115 ? -6.010 6.535 -18.154 1.00 24.55 115 CYS A O 1
ATOM 862 N N . HIS A 1 116 ? -6.135 4.383 -17.551 1.00 27.95 116 HIS A N 1
ATOM 863 C CA . HIS A 1 116 ? -6.742 3.873 -18.781 1.00 27.95 116 HIS A CA 1
ATOM 864 C C . HIS A 1 116 ? -7.257 2.453 -18.552 1.00 27.95 116 HIS A C 1
ATOM 866 O O . HIS A 1 116 ? -6.497 1.552 -18.199 1.00 27.95 116 HIS A O 1
ATOM 872 N N . LEU A 1 117 ? -8.562 2.277 -18.770 1.00 29.41 117 LEU A N 1
ATOM 873 C CA . LEU A 1 117 ? -9.227 0.982 -18.796 1.00 29.41 117 LEU A CA 1
ATOM 874 C C . LEU A 1 117 ? -8.779 0.200 -20.036 1.00 29.41 117 LEU A C 1
ATOM 876 O O . LEU A 1 117 ? -9.156 0.530 -21.159 1.00 29.41 117 LEU A O 1
ATOM 880 N N . LEU A 1 118 ? -7.992 -0.852 -19.826 1.00 37.09 118 LEU A N 1
ATOM 881 C CA . LEU A 1 118 ? -7.925 -1.978 -20.754 1.00 37.09 118 LEU A CA 1
ATOM 882 C C . LEU A 1 118 ? -9.036 -2.963 -20.385 1.00 37.09 118 LEU A C 1
ATOM 884 O O . LEU A 1 118 ? -9.373 -3.100 -19.209 1.00 37.09 118 LEU A O 1
ATOM 888 N N . ALA A 1 119 ? -9.588 -3.661 -21.379 1.00 44.91 119 ALA A N 1
ATOM 889 C CA . ALA A 1 119 ? -10.487 -4.784 -21.143 1.00 44.91 119 ALA A CA 1
ATOM 890 C C . ALA A 1 119 ? -9.759 -5.829 -20.281 1.00 44.91 119 ALA A C 1
ATOM 892 O O . ALA A 1 119 ? -8.842 -6.506 -20.748 1.00 44.91 119 ALA A O 1
ATOM 893 N N . ALA A 1 120 ? -10.130 -5.904 -19.006 1.00 60.41 120 ALA A N 1
ATOM 894 C CA . ALA A 1 120 ? -9.561 -6.830 -18.045 1.00 60.41 120 ALA A CA 1
ATOM 895 C C . ALA A 1 120 ? -10.523 -8.005 -17.860 1.00 60.41 120 ALA A C 1
ATOM 897 O O . ALA A 1 120 ? -11.708 -7.812 -17.591 1.00 60.41 120 ALA A O 1
ATOM 898 N N . TYR A 1 121 ? -10.010 -9.224 -18.012 1.00 66.00 121 TYR A N 1
ATOM 899 C CA . TYR A 1 121 ? -10.709 -10.419 -17.559 1.00 66.00 121 TYR A CA 1
ATOM 900 C C . TYR A 1 121 ? -10.447 -10.567 -16.059 1.00 66.00 121 TYR A C 1
ATOM 902 O O . TYR A 1 121 ? -9.296 -10.727 -15.648 1.00 66.00 121 TYR A O 1
ATOM 910 N N . PHE A 1 122 ? -11.499 -10.462 -15.250 1.00 77.25 122 PHE A N 1
ATOM 911 C CA . PHE A 1 122 ? -11.403 -10.576 -13.798 1.00 77.25 122 PHE A CA 1
ATOM 912 C C . PHE A 1 122 ? -11.644 -12.021 -13.372 1.00 77.25 122 PHE A C 1
ATOM 914 O O . PHE A 1 122 ? -12.670 -12.608 -13.709 1.00 77.25 122 PHE A O 1
ATOM 921 N N . VAL A 1 123 ? -10.699 -12.574 -12.614 1.00 81.12 123 VAL A N 1
ATOM 922 C CA . VAL A 1 123 ? -10.881 -13.842 -11.905 1.00 81.12 123 VAL A CA 1
ATOM 923 C C . VAL A 1 123 ? -11.312 -13.505 -10.487 1.00 81.12 123 VAL A C 1
ATOM 925 O O . VAL A 1 123 ? -10.598 -12.795 -9.775 1.00 81.12 123 VAL A O 1
ATOM 928 N N . SER A 1 124 ? -12.501 -13.964 -10.107 1.00 81.25 124 SER A N 1
ATOM 929 C CA . SER A 1 124 ? -12.991 -13.837 -8.738 1.00 81.25 124 SER A CA 1
ATOM 930 C C . SER A 1 124 ? -12.096 -14.618 -7.778 1.00 81.25 124 SER A C 1
ATOM 932 O O . SER A 1 124 ? -11.454 -15.597 -8.154 1.00 81.25 124 SER A O 1
ATOM 934 N N . LEU A 1 125 ? -12.043 -14.167 -6.530 1.00 81.75 125 LEU A N 1
ATOM 935 C CA . LEU A 1 125 ? -11.420 -14.942 -5.462 1.00 81.75 125 LEU A CA 1
ATOM 936 C C . LEU A 1 125 ? -12.314 -16.133 -5.102 1.00 81.75 125 LEU A C 1
ATOM 938 O O . LEU A 1 125 ? -13.525 -16.084 -5.327 1.00 81.75 125 LEU A O 1
ATOM 942 N N . ALA A 1 126 ? -11.707 -17.171 -4.532 1.00 83.94 126 ALA A N 1
ATOM 943 C CA . ALA A 1 126 ? -12.434 -18.300 -3.972 1.00 83.94 126 ALA A CA 1
ATOM 944 C C . ALA A 1 126 ? -13.285 -17.857 -2.764 1.00 83.94 126 ALA A C 1
ATOM 946 O O . ALA A 1 126 ? -13.094 -16.768 -2.213 1.00 83.94 126 ALA A O 1
ATOM 947 N N . GLU A 1 127 ? -14.236 -18.695 -2.342 1.00 84.31 127 GLU A N 1
ATOM 948 C CA . GLU A 1 127 ? -15.155 -18.380 -1.233 1.00 84.31 127 GLU A CA 1
ATOM 949 C C . GLU A 1 127 ? -14.433 -18.121 0.098 1.00 84.31 127 GLU A C 1
ATOM 951 O O . GLU A 1 127 ? -14.898 -17.329 0.916 1.00 84.31 127 GLU A O 1
ATOM 956 N N . ASP A 1 128 ? -13.263 -18.731 0.294 1.00 82.50 128 ASP A N 1
ATOM 957 C CA . ASP A 1 128 ? -12.391 -18.510 1.452 1.00 82.50 128 ASP A CA 1
ATOM 958 C C . ASP A 1 128 ? -11.621 -17.170 1.397 1.00 82.50 128 ASP A C 1
ATOM 960 O O . ASP A 1 128 ? -10.883 -16.825 2.321 1.00 82.50 128 ASP A O 1
ATOM 964 N N . GLY A 1 129 ? -11.797 -16.392 0.323 1.00 75.06 129 GLY A N 1
ATOM 965 C CA . GLY A 1 129 ? -11.097 -15.136 0.062 1.00 75.06 129 GLY A CA 1
ATOM 966 C C . GLY A 1 129 ? -9.695 -15.308 -0.533 1.00 75.06 129 GLY A C 1
ATOM 967 O O . GLY A 1 129 ? -9.012 -14.302 -0.754 1.00 75.06 129 GLY A O 1
ATOM 968 N N . GLY A 1 130 ? -9.272 -16.548 -0.794 1.00 78.00 130 GLY A N 1
ATOM 969 C CA . GLY A 1 130 ? -8.012 -16.912 -1.430 1.00 78.00 130 GLY A CA 1
ATOM 970 C C . GLY A 1 130 ? -8.070 -16.902 -2.960 1.00 78.00 130 GLY A C 1
ATOM 971 O O . GLY A 1 130 ? -9.043 -16.477 -3.584 1.00 78.00 130 GLY A O 1
ATOM 972 N N . LEU A 1 131 ? -6.985 -17.352 -3.593 1.00 82.25 131 LEU A N 1
ATOM 973 C CA . LEU A 1 131 ? -6.900 -17.453 -5.052 1.00 82.25 131 LEU A CA 1
ATOM 974 C C . LEU A 1 131 ? -7.660 -18.686 -5.563 1.00 82.25 131 LEU A C 1
ATOM 976 O O . LEU A 1 131 ? -7.388 -19.801 -5.121 1.00 82.25 131 LEU A O 1
ATOM 980 N N . ASP A 1 132 ? -8.547 -18.486 -6.539 1.00 84.62 132 ASP A N 1
ATOM 981 C CA . ASP A 1 132 ? -9.215 -19.572 -7.264 1.00 84.62 132 ASP A CA 1
ATOM 982 C C . ASP A 1 132 ? -8.265 -20.164 -8.319 1.00 84.62 132 ASP A C 1
ATOM 984 O O . ASP A 1 132 ? -8.063 -19.607 -9.402 1.00 84.62 132 ASP A O 1
ATOM 988 N N . TRP A 1 133 ? -7.627 -21.283 -7.973 1.00 84.50 133 TRP A N 1
ATOM 989 C CA . TRP A 1 133 ? -6.614 -21.929 -8.812 1.00 84.50 133 TRP A CA 1
ATOM 990 C C . TRP A 1 133 ? -7.189 -22.529 -10.091 1.00 84.50 133 TRP A C 1
ATOM 992 O O . TRP A 1 133 ? -6.536 -22.461 -11.138 1.00 84.50 133 TRP A O 1
ATOM 1002 N N . ASP A 1 134 ? -8.404 -23.070 -10.023 1.00 86.56 134 ASP A N 1
ATOM 1003 C CA . ASP A 1 134 ? -9.062 -23.664 -11.179 1.00 86.56 134 ASP A CA 1
ATOM 1004 C C . ASP A 1 134 ? -9.394 -22.558 -12.179 1.00 86.56 134 ASP A C 1
ATOM 1006 O O . ASP A 1 134 ? -8.952 -22.614 -13.330 1.00 86.56 134 ASP A O 1
ATOM 1010 N N . ALA A 1 135 ? -10.038 -21.478 -11.731 1.00 83.81 135 ALA A N 1
ATOM 1011 C CA . ALA A 1 135 ? -10.351 -20.340 -12.588 1.00 83.81 135 ALA A CA 1
ATOM 1012 C C . ALA A 1 135 ? -9.091 -19.652 -13.144 1.00 83.81 135 ALA A C 1
ATOM 1014 O O . ALA A 1 135 ? -9.059 -19.287 -14.325 1.00 83.81 135 ALA A O 1
ATOM 1015 N N . LEU A 1 136 ? -8.027 -19.513 -12.341 1.00 82.50 136 LEU A N 1
ATOM 1016 C CA . LEU A 1 136 ? -6.745 -18.965 -12.799 1.00 82.50 136 LEU A CA 1
ATOM 1017 C C . LEU A 1 136 ? -6.124 -19.806 -13.922 1.00 82.50 136 LEU A C 1
ATOM 1019 O O . LEU A 1 136 ? -5.606 -19.236 -14.888 1.00 82.50 136 LEU A O 1
ATOM 1023 N N . SER A 1 137 ? -6.205 -21.138 -13.831 1.00 81.56 137 SER A N 1
ATOM 1024 C CA . SER A 1 137 ? -5.648 -22.046 -14.842 1.00 81.56 137 SER A CA 1
ATOM 1025 C C . SER A 1 137 ? -6.310 -21.878 -16.217 1.00 81.56 137 SER A C 1
ATOM 1027 O O . SER A 1 137 ? -5.634 -21.956 -17.242 1.00 81.56 137 SER A O 1
ATOM 1029 N N . PHE A 1 138 ? -7.608 -21.552 -16.247 1.00 83.75 138 PHE A N 1
ATOM 1030 C CA . PHE A 1 138 ? -8.358 -21.287 -17.480 1.00 83.75 138 PHE A CA 1
ATOM 1031 C C . PHE A 1 138 ? -8.238 -19.837 -17.978 1.00 83.75 138 PHE A C 1
ATOM 1033 O O . PHE A 1 138 ? -8.419 -19.565 -19.173 1.00 83.75 138 PHE A O 1
ATOM 1040 N N . ALA A 1 139 ? -7.953 -18.893 -17.077 1.00 81.75 139 ALA A N 1
ATOM 1041 C CA . ALA A 1 139 ? -7.874 -17.468 -17.389 1.00 81.75 139 ALA A CA 1
ATOM 1042 C C . ALA A 1 139 ? -6.581 -17.085 -18.127 1.00 81.75 139 ALA A C 1
ATOM 1044 O O . ALA A 1 139 ? -6.588 -16.210 -19.000 1.00 81.75 139 ALA A O 1
ATOM 1045 N N . VAL A 1 140 ? -5.460 -17.733 -17.800 1.00 80.50 140 VAL A N 1
ATOM 1046 C CA . VAL A 1 140 ? -4.170 -17.458 -18.444 1.00 80.50 140 VAL A CA 1
ATOM 1047 C C . VAL A 1 140 ? -4.077 -18.225 -19.761 1.00 80.50 140 VAL A C 1
ATOM 1049 O O . VAL A 1 140 ? -3.944 -19.443 -19.793 1.00 80.50 140 VAL A O 1
ATOM 1052 N N . ARG A 1 141 ? -4.121 -17.495 -20.876 1.00 82.19 141 ARG A N 1
ATOM 1053 C CA . ARG A 1 141 ? -4.068 -18.045 -22.237 1.00 82.19 141 ARG A CA 1
ATOM 1054 C C . ARG A 1 141 ? -2.778 -17.619 -22.943 1.00 82.19 141 ARG A C 1
ATOM 1056 O O . ARG A 1 141 ? -2.156 -16.645 -22.521 1.00 82.19 141 ARG A O 1
ATOM 1063 N N . PRO A 1 142 ? -2.395 -18.250 -24.071 1.00 83.50 142 PRO A N 1
ATOM 1064 C CA . PRO A 1 142 ? -1.184 -17.875 -24.811 1.00 83.50 142 PRO A CA 1
ATOM 1065 C C . PRO A 1 142 ? -1.114 -16.398 -25.241 1.00 83.50 142 PRO A C 1
ATOM 1067 O O . PRO A 1 142 ? -0.028 -15.854 -25.407 1.00 83.50 142 PRO A O 1
ATOM 1070 N N . HIS A 1 143 ? -2.260 -15.728 -25.407 1.00 82.56 143 HIS A N 1
ATOM 1071 C CA . HIS A 1 143 ? -2.333 -14.302 -25.746 1.00 82.56 143 HIS A CA 1
ATOM 1072 C C . HIS A 1 143 ? -2.336 -13.362 -24.526 1.00 82.56 143 HIS A C 1
ATOM 1074 O O . HIS A 1 143 ? -2.358 -12.143 -24.696 1.00 82.56 143 HIS A O 1
ATOM 1080 N N . THR A 1 144 ? -2.399 -13.890 -23.297 1.00 81.00 144 THR A N 1
ATOM 1081 C CA . THR A 1 144 ? -2.444 -13.082 -22.073 1.00 81.00 144 THR A CA 1
ATOM 1082 C C . THR A 1 144 ? -1.088 -12.418 -21.884 1.00 81.00 144 THR A C 1
ATOM 1084 O O . THR A 1 144 ? -0.107 -13.070 -21.554 1.00 81.00 144 THR A O 1
ATOM 1087 N N . LYS A 1 145 ? -1.015 -11.107 -22.123 1.00 82.38 145 LYS A N 1
ATOM 1088 C CA . LYS A 1 145 ? 0.250 -10.356 -22.055 1.00 82.38 145 LYS A CA 1
ATOM 1089 C C . LYS A 1 145 ? 0.585 -9.856 -20.655 1.00 82.38 145 LYS A C 1
ATOM 1091 O O . LYS A 1 145 ? 1.741 -9.577 -20.382 1.00 82.38 145 LYS A O 1
ATOM 1096 N N . CYS A 1 146 ? -0.423 -9.694 -19.807 1.00 84.00 146 CYS A N 1
ATOM 1097 C CA . CYS A 1 146 ? -0.312 -9.049 -18.509 1.00 84.00 146 CYS A CA 1
ATOM 1098 C C . CYS A 1 146 ? -1.330 -9.679 -17.558 1.00 84.00 146 CYS A C 1
ATOM 1100 O O . CYS A 1 146 ? -2.495 -9.834 -17.927 1.00 84.00 146 CYS A O 1
ATOM 1102 N N . ALA A 1 147 ? -0.885 -10.023 -16.354 1.00 83.12 147 ALA A N 1
ATOM 1103 C CA . ALA A 1 147 ? -1.736 -10.365 -15.227 1.00 83.12 147 ALA A CA 1
ATOM 1104 C C . ALA A 1 147 ? -1.546 -9.319 -14.124 1.00 83.12 147 ALA A C 1
ATOM 1106 O O . ALA A 1 147 ? -0.413 -8.933 -13.829 1.00 83.12 147 ALA A O 1
ATOM 1107 N N . LEU A 1 148 ? -2.652 -8.872 -13.528 1.00 86.00 148 LEU A N 1
ATOM 1108 C CA . LEU A 1 148 ? -2.660 -7.920 -12.421 1.00 86.00 148 LEU A CA 1
ATOM 1109 C C . LEU A 1 148 ? -3.066 -8.640 -11.139 1.00 86.00 148 LEU A C 1
ATOM 1111 O O . LEU A 1 148 ? -4.114 -9.280 -11.097 1.00 86.00 148 LEU A O 1
ATOM 1115 N N . ILE A 1 149 ? -2.266 -8.498 -10.085 1.00 84.00 149 ILE A N 1
ATOM 1116 C CA . ILE A 1 149 ? -2.598 -9.003 -8.752 1.00 84.00 149 ILE A CA 1
ATOM 1117 C C . ILE A 1 149 ? -2.746 -7.812 -7.815 1.00 84.00 149 ILE A C 1
ATOM 1119 O O . ILE A 1 149 ? -1.780 -7.093 -7.547 1.00 84.00 149 ILE A O 1
ATOM 1123 N N . GLN A 1 150 ? -3.956 -7.616 -7.294 1.00 84.12 150 GLN A N 1
ATOM 1124 C CA . GLN A 1 150 ? -4.206 -6.665 -6.220 1.00 84.12 150 GLN A CA 1
ATOM 1125 C C . GLN A 1 150 ? -3.932 -7.344 -4.877 1.00 84.12 150 GLN A C 1
ATOM 1127 O O . GLN A 1 150 ? -4.694 -8.204 -4.440 1.00 84.12 150 GLN A O 1
ATOM 1132 N N . ARG A 1 151 ? -2.860 -6.928 -4.196 1.00 84.75 151 ARG A N 1
ATOM 1133 C CA . ARG A 1 151 ? -2.488 -7.510 -2.898 1.00 84.75 151 ARG A CA 1
ATOM 1134 C C . ARG A 1 151 ? -3.489 -7.172 -1.788 1.00 84.75 151 ARG A C 1
ATOM 1136 O O . ARG A 1 151 ? -3.944 -8.063 -1.077 1.00 84.75 151 ARG A O 1
ATOM 1143 N N . SER A 1 152 ? -3.795 -5.886 -1.603 1.00 84.94 152 SER A N 1
ATOM 1144 C CA . SER A 1 152 ? -4.642 -5.420 -0.496 1.00 84.94 152 SER A CA 1
ATOM 1145 C C . SER A 1 152 ? -6.102 -5.835 -0.677 1.00 84.94 152 SER A C 1
ATOM 1147 O O . SER A 1 152 ? -6.640 -5.726 -1.784 1.00 84.94 152 SER A O 1
ATOM 1149 N N . CYS A 1 153 ? -6.781 -6.181 0.417 1.00 83.75 153 CYS A N 1
ATOM 1150 C CA . CYS A 1 153 ? -8.220 -6.457 0.415 1.00 83.75 153 CYS A CA 1
ATOM 1151 C C . CYS A 1 153 ? -9.085 -5.249 0.005 1.00 83.75 153 CYS A C 1
ATOM 1153 O O . CYS A 1 153 ? -10.183 -5.429 -0.521 1.00 83.75 153 CYS A O 1
ATOM 1155 N N . GLY A 1 154 ? -8.569 -4.024 0.164 1.00 83.81 154 GLY A N 1
ATOM 1156 C CA . GLY A 1 154 ? -9.324 -2.803 -0.110 1.00 83.81 154 GLY A CA 1
ATOM 1157 C C . GLY A 1 154 ? -10.500 -2.690 0.858 1.00 83.81 154 GLY A C 1
ATOM 1158 O O . GLY A 1 154 ? -10.305 -2.790 2.064 1.00 83.81 154 GLY A O 1
ATOM 1159 N N . TYR A 1 155 ? -11.709 -2.514 0.327 1.00 84.06 155 TYR A N 1
ATOM 1160 C CA . TYR A 1 155 ? -12.947 -2.491 1.117 1.00 84.06 155 TYR A CA 1
ATOM 1161 C C . TYR A 1 155 ? -13.612 -3.866 1.260 1.00 84.06 155 TYR A C 1
ATOM 1163 O O . TYR A 1 155 ? -14.656 -3.986 1.895 1.00 84.06 155 TYR A O 1
ATOM 1171 N N . SER A 1 156 ? -13.049 -4.913 0.654 1.00 81.44 156 SER A N 1
ATOM 1172 C CA . SER A 1 156 ? -13.623 -6.251 0.748 1.00 81.44 156 SER A CA 1
ATOM 1173 C C . SER A 1 156 ? -13.321 -6.888 2.099 1.00 81.44 156 SER A C 1
ATOM 1175 O O . SER A 1 156 ? -12.190 -6.826 2.583 1.00 81.44 156 SER A O 1
ATOM 1177 N N . TRP A 1 157 ? -14.308 -7.591 2.654 1.00 84.44 157 TRP A N 1
ATOM 1178 C CA . TRP A 1 157 ? -14.179 -8.313 3.917 1.00 84.44 157 TRP A CA 1
ATOM 1179 C C . TRP A 1 157 ? -13.440 -9.648 3.746 1.00 84.44 157 TRP A C 1
ATOM 1181 O O . TRP A 1 157 ? -14.015 -10.726 3.843 1.00 84.44 157 TRP A O 1
ATOM 1191 N N . ARG A 1 158 ? -12.148 -9.557 3.433 1.00 83.25 158 ARG A N 1
ATOM 1192 C CA . ARG A 1 158 ? -11.225 -10.688 3.304 1.00 83.25 158 ARG A CA 1
ATOM 1193 C C . ARG A 1 158 ? -9.855 -10.309 3.844 1.00 83.25 158 ARG A C 1
ATOM 1195 O O . ARG A 1 158 ? -9.534 -9.124 3.973 1.00 83.25 158 ARG A O 1
ATOM 1202 N N . GLN A 1 159 ? -9.009 -11.305 4.065 1.00 81.88 159 GLN A N 1
ATOM 1203 C CA . GLN A 1 159 ? -7.594 -11.038 4.275 1.00 81.88 159 GLN A CA 1
ATOM 1204 C C . GLN A 1 159 ? -6.948 -10.563 2.968 1.00 81.88 159 GLN A C 1
ATOM 1206 O O . GLN A 1 159 ? -7.320 -10.976 1.868 1.00 81.88 159 GLN A O 1
ATOM 1211 N N . SER A 1 160 ? -5.987 -9.650 3.071 1.00 84.00 160 SER A N 1
ATOM 1212 C CA . SER A 1 160 ? -5.129 -9.348 1.926 1.00 84.00 160 SER A CA 1
ATOM 1213 C C . SER A 1 160 ? -4.251 -10.549 1.606 1.00 84.00 160 SER A C 1
ATOM 1215 O O . SER A 1 160 ? -3.820 -11.256 2.516 1.00 84.00 160 SER A O 1
ATOM 1217 N N . LEU A 1 161 ? -3.900 -10.704 0.333 1.00 82.56 161 LEU A N 1
ATOM 1218 C CA . LEU A 1 161 ? -3.028 -11.786 -0.107 1.00 82.56 161 LEU A CA 1
ATOM 1219 C C . LEU A 1 161 ? -1.652 -11.668 0.560 1.00 82.56 161 LEU A C 1
ATOM 1221 O O . LEU A 1 161 ? -1.021 -10.597 0.560 1.00 82.56 161 LEU A O 1
ATOM 1225 N N . SER A 1 162 ? -1.190 -12.774 1.140 1.00 86.75 162 SER A N 1
ATOM 1226 C CA . SER A 1 162 ? 0.146 -12.862 1.714 1.00 86.75 162 SER A CA 1
ATOM 1227 C C . SER A 1 162 ? 1.205 -12.899 0.607 1.00 86.75 162 SER A C 1
ATOM 1229 O O . SER A 1 162 ? 0.910 -13.132 -0.567 1.00 86.75 162 SER A O 1
ATOM 1231 N N . ILE A 1 163 ? 2.471 -12.668 0.967 1.00 85.88 163 ILE A N 1
ATOM 1232 C CA . ILE A 1 163 ? 3.573 -12.835 0.006 1.00 85.88 163 ILE A CA 1
ATOM 1233 C C . ILE A 1 163 ? 3.651 -14.291 -0.469 1.00 85.88 163 ILE A C 1
ATOM 1235 O O . ILE A 1 163 ? 3.856 -14.516 -1.656 1.00 85.88 163 ILE A O 1
ATOM 1239 N N . ALA A 1 164 ? 3.383 -15.258 0.414 1.00 87.12 164 ALA A N 1
ATOM 1240 C CA . ALA A 1 164 ? 3.353 -16.674 0.063 1.00 87.12 164 ALA A CA 1
ATOM 1241 C C . ALA A 1 164 ? 2.252 -16.998 -0.963 1.00 87.12 164 ALA A C 1
ATOM 1243 O O . ALA A 1 164 ? 2.502 -17.740 -1.910 1.00 87.12 164 ALA A O 1
ATOM 1244 N N . ASP A 1 165 ? 1.059 -16.404 -0.839 1.00 83.62 165 ASP A N 1
ATOM 1245 C CA . ASP A 1 165 ? -0.023 -16.594 -1.820 1.00 83.62 165 ASP A CA 1
ATOM 1246 C C . ASP A 1 165 ? 0.377 -16.071 -3.202 1.00 83.62 165 ASP A C 1
ATOM 1248 O O . ASP A 1 165 ? 0.139 -16.720 -4.222 1.00 83.62 165 ASP A O 1
ATOM 1252 N N . ILE A 1 166 ? 1.040 -14.911 -3.237 1.00 83.62 166 ILE A N 1
ATOM 1253 C CA . ILE A 1 166 ? 1.532 -14.306 -4.477 1.00 83.62 166 ILE A CA 1
ATOM 1254 C C . ILE A 1 166 ? 2.653 -15.162 -5.084 1.00 83.62 166 ILE A C 1
ATOM 1256 O O . ILE A 1 166 ? 2.631 -15.419 -6.284 1.00 83.62 166 ILE A O 1
ATOM 1260 N N . GLU A 1 167 ? 3.604 -15.644 -4.282 1.00 86.12 167 GLU A N 1
ATOM 1261 C CA . GLU A 1 167 ? 4.712 -16.495 -4.746 1.00 86.12 167 GLU A CA 1
ATOM 1262 C C . GLU A 1 167 ? 4.248 -17.861 -5.271 1.00 86.12 167 GLU A C 1
ATOM 1264 O O . GLU A 1 167 ? 4.882 -18.440 -6.155 1.00 86.12 167 GLU A O 1
ATOM 1269 N N . ARG A 1 168 ? 3.112 -18.371 -4.779 1.00 84.50 168 ARG A N 1
ATOM 1270 C CA . ARG A 1 168 ? 2.466 -19.561 -5.351 1.00 84.50 168 ARG A CA 1
ATOM 1271 C C . ARG A 1 168 ? 1.910 -19.297 -6.748 1.00 84.50 168 ARG A C 1
ATOM 1273 O O . ARG A 1 168 ? 1.966 -20.183 -7.596 1.00 84.50 168 ARG A O 1
ATOM 1280 N N . ALA A 1 169 ? 1.381 -18.098 -6.987 1.00 80.06 169 ALA A N 1
ATOM 1281 C CA . ALA A 1 169 ? 0.804 -17.720 -8.274 1.00 80.06 169 ALA A CA 1
ATOM 1282 C C . ALA A 1 169 ? 1.866 -17.327 -9.309 1.00 80.06 169 ALA A C 1
ATOM 1284 O O . ALA A 1 169 ? 1.720 -17.624 -10.495 1.00 80.06 169 ALA A O 1
ATOM 1285 N N . ILE A 1 170 ? 2.939 -16.658 -8.880 1.00 83.00 170 ILE A N 1
ATOM 1286 C CA . ILE A 1 170 ? 3.983 -16.140 -9.764 1.00 83.00 170 ILE A CA 1
ATOM 1287 C C . ILE A 1 170 ? 5.377 -16.385 -9.187 1.00 83.00 170 ILE A C 1
ATOM 1289 O O . ILE A 1 170 ? 5.628 -16.221 -8.001 1.00 83.00 170 ILE A O 1
ATOM 1293 N N . ARG A 1 171 ? 6.349 -16.682 -10.057 1.00 76.62 171 ARG A N 1
ATOM 1294 C CA . ARG A 1 171 ? 7.760 -16.877 -9.657 1.00 76.62 171 ARG A CA 1
ATOM 1295 C C . ARG A 1 171 ? 8.498 -15.573 -9.314 1.00 76.62 171 ARG A C 1
ATOM 1297 O O . ARG A 1 171 ? 9.682 -15.607 -8.995 1.00 76.62 171 ARG A O 1
ATOM 1304 N N . GLY A 1 172 ? 7.826 -14.432 -9.446 1.00 75.88 172 GLY A N 1
ATOM 1305 C CA . GLY A 1 172 ? 8.365 -13.102 -9.192 1.00 75.88 172 GLY A CA 1
ATOM 1306 C C . GLY A 1 172 ? 7.572 -12.028 -9.930 1.00 75.88 172 GLY A C 1
ATOM 1307 O O . GLY A 1 172 ? 7.149 -12.230 -11.067 1.00 75.88 172 GLY A O 1
ATOM 1308 N N . ALA A 1 173 ? 7.376 -10.888 -9.272 1.00 78.44 173 ALA A N 1
ATOM 1309 C CA . ALA A 1 173 ? 6.752 -9.713 -9.865 1.00 78.44 173 ALA A CA 1
ATOM 1310 C C . ALA A 1 173 ? 7.649 -9.108 -10.956 1.00 78.44 173 ALA A C 1
ATOM 1312 O O . ALA A 1 173 ? 8.831 -8.855 -10.718 1.00 78.44 173 ALA A O 1
ATOM 1313 N N . ASP A 1 174 ? 7.086 -8.824 -12.130 1.00 86.62 174 ASP A N 1
ATOM 1314 C CA . ASP A 1 174 ? 7.807 -8.121 -13.193 1.00 86.62 174 ASP A CA 1
ATOM 1315 C C . ASP A 1 174 ? 7.820 -6.610 -12.970 1.00 86.62 174 ASP A C 1
ATOM 1317 O O . ASP A 1 174 ? 8.809 -5.945 -13.289 1.00 86.62 174 ASP A O 1
ATOM 1321 N N . LEU A 1 175 ? 6.732 -6.081 -12.412 1.00 86.69 175 LEU A N 1
ATOM 1322 C CA . LEU A 1 175 ? 6.581 -4.689 -12.013 1.00 86.69 175 LEU A CA 1
ATOM 1323 C C . LEU A 1 175 ? 5.646 -4.611 -10.800 1.00 86.69 175 LEU A C 1
ATOM 1325 O O . LEU A 1 175 ? 4.637 -5.309 -10.741 1.00 86.69 175 LEU A O 1
ATOM 1329 N N . ILE A 1 176 ? 5.966 -3.745 -9.848 1.00 88.50 176 ILE A N 1
ATOM 1330 C CA . ILE A 1 176 ? 5.090 -3.338 -8.752 1.00 88.50 176 ILE A CA 1
ATOM 1331 C C . ILE A 1 176 ? 4.893 -1.831 -8.812 1.00 88.50 176 ILE A C 1
ATOM 1333 O O . ILE A 1 176 ? 5.808 -1.104 -9.199 1.00 88.50 176 ILE A O 1
ATOM 1337 N N . ALA A 1 177 ? 3.714 -1.365 -8.416 1.00 88.06 177 ALA A N 1
ATOM 1338 C CA . ALA A 1 177 ? 3.405 0.057 -8.336 1.00 88.06 177 ALA A CA 1
ATOM 1339 C C . ALA A 1 177 ? 2.643 0.386 -7.054 1.00 88.06 177 ALA A C 1
ATOM 1341 O O . ALA A 1 177 ? 1.868 -0.439 -6.562 1.00 88.06 177 ALA A O 1
ATOM 1342 N N . GLY A 1 178 ? 2.827 1.601 -6.540 1.00 87.81 178 GLY A N 1
ATOM 1343 C CA . GLY A 1 178 ? 2.116 2.083 -5.361 1.00 87.81 178 GLY A CA 1
ATOM 1344 C C . GLY A 1 178 ? 2.233 3.585 -5.140 1.00 87.81 178 GLY A C 1
ATOM 1345 O O . GLY A 1 178 ? 2.841 4.306 -5.926 1.00 87.81 178 GLY A O 1
ATOM 1346 N N . SER A 1 179 ? 1.643 4.053 -4.041 1.00 88.50 179 SER A N 1
ATOM 1347 C CA . SER A 1 179 ? 1.622 5.468 -3.665 1.00 88.50 179 SER A CA 1
ATOM 1348 C C . SER A 1 179 ? 2.614 5.773 -2.542 1.00 88.50 179 SER A C 1
ATOM 1350 O O . SER A 1 179 ? 2.732 4.992 -1.597 1.00 88.50 179 SER A O 1
ATOM 1352 N N . LEU A 1 180 ? 3.296 6.917 -2.635 1.00 88.81 180 LEU A N 1
ATOM 1353 C CA . LEU A 1 180 ? 4.210 7.421 -1.609 1.00 88.81 180 LEU A CA 1
ATOM 1354 C C . LEU A 1 180 ? 3.473 8.130 -0.471 1.00 88.81 180 LEU A C 1
ATOM 1356 O O . LEU A 1 180 ? 3.978 8.120 0.634 1.00 88.81 180 LEU A O 1
ATOM 1360 N N . ILE A 1 181 ? 2.243 8.620 -0.653 1.00 90.56 181 ILE A N 1
ATOM 1361 C CA . ILE A 1 181 ? 1.446 9.135 0.486 1.00 90.56 181 ILE A CA 1
ATOM 1362 C C . ILE A 1 181 ? 0.893 8.018 1.392 1.00 90.56 181 ILE A C 1
ATOM 1364 O O . ILE A 1 181 ? 0.128 8.273 2.316 1.00 90.56 181 ILE A O 1
ATOM 1368 N N . LYS A 1 182 ? 1.245 6.761 1.100 1.00 92.25 182 LYS A N 1
ATOM 1369 C CA . LYS A 1 182 ? 0.938 5.583 1.915 1.00 92.25 182 LYS A CA 1
ATOM 1370 C C . LYS A 1 182 ? 2.211 5.110 2.628 1.00 92.25 182 LYS A C 1
ATOM 1372 O O . LYS A 1 182 ? 3.125 5.888 2.883 1.00 92.25 182 LYS A O 1
ATOM 1377 N N . ASN A 1 183 ? 2.285 3.814 2.915 1.00 91.69 183 ASN A N 1
ATOM 1378 C CA . ASN A 1 183 ? 3.372 3.168 3.642 1.00 91.69 183 ASN A CA 1
ATOM 1379 C C . ASN A 1 183 ? 4.774 3.656 3.257 1.00 91.69 183 ASN A C 1
ATOM 1381 O O . ASN A 1 183 ? 5.492 4.096 4.149 1.00 91.69 183 ASN A O 1
ATOM 1385 N N . PRO A 1 184 ? 5.191 3.623 1.973 1.00 90.00 184 PRO A N 1
ATOM 1386 C CA . PRO A 1 184 ? 6.597 3.830 1.639 1.00 90.00 184 PRO A CA 1
ATOM 1387 C C . PRO A 1 184 ? 7.055 5.282 1.765 1.00 90.00 184 PRO A C 1
ATOM 1389 O O . PRO A 1 184 ? 8.253 5.522 1.720 1.00 90.00 184 PRO A O 1
ATOM 1392 N N . GLY A 1 185 ? 6.149 6.251 1.909 1.00 91.56 185 GLY A N 1
ATOM 1393 C CA . GLY A 1 185 ? 6.545 7.624 2.217 1.00 91.56 185 GLY A CA 1
ATOM 1394 C C . GLY A 1 185 ? 6.526 7.959 3.697 1.00 91.56 185 GLY A C 1
ATOM 1395 O O . GLY A 1 185 ? 6.779 9.114 4.031 1.00 91.56 185 GLY A O 1
ATOM 1396 N N . GLY A 1 186 ? 6.226 6.985 4.565 1.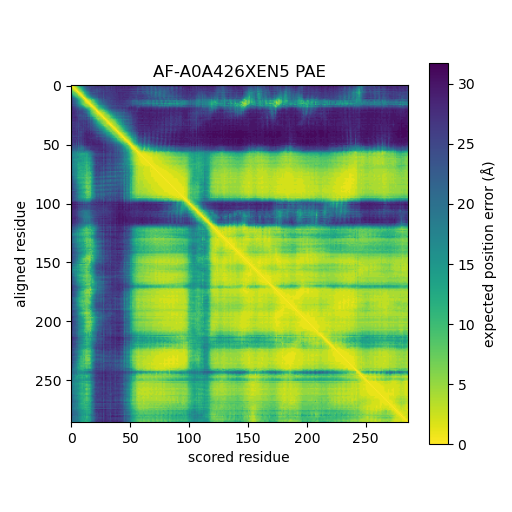00 93.38 186 GLY A N 1
ATOM 1397 C CA . GLY A 1 186 ? 6.429 7.083 6.009 1.00 93.38 186 GLY A CA 1
ATOM 1398 C C . GLY A 1 186 ? 5.854 8.353 6.621 1.00 93.38 186 GLY A C 1
ATOM 1399 O O . GLY A 1 186 ? 6.565 8.995 7.375 1.00 93.38 186 GLY A O 1
ATOM 1400 N N . THR A 1 187 ? 4.637 8.741 6.211 1.00 92.75 187 THR A N 1
ATOM 1401 C CA . THR A 1 187 ? 3.903 9.957 6.635 1.00 92.75 187 THR A CA 1
ATOM 1402 C C . THR A 1 187 ? 4.590 11.305 6.358 1.00 92.75 187 THR A C 1
ATOM 1404 O O . THR A 1 187 ? 4.023 12.351 6.662 1.00 92.75 187 THR A O 1
ATOM 1407 N N . ILE A 1 188 ? 5.765 11.302 5.718 1.00 94.50 188 ILE A N 1
ATOM 1408 C CA . ILE A 1 188 ? 6.549 12.500 5.376 1.00 94.50 188 ILE A CA 1
ATOM 1409 C C . ILE A 1 188 ? 6.414 12.872 3.898 1.00 94.50 188 ILE A C 1
ATOM 1411 O O . ILE A 1 188 ? 6.454 14.055 3.554 1.00 94.50 188 ILE A O 1
ATOM 1415 N N . ALA A 1 189 ? 6.281 11.885 3.007 1.00 91.19 189 ALA A N 1
ATOM 1416 C CA . ALA A 1 189 ? 6.161 12.156 1.579 1.00 91.19 189 ALA A CA 1
ATOM 1417 C C . ALA A 1 189 ? 4.886 12.976 1.294 1.00 91.19 189 ALA A C 1
ATOM 1419 O O . ALA A 1 189 ? 3.784 12.498 1.568 1.00 91.19 189 ALA A O 1
ATOM 1420 N N . PRO A 1 190 ? 5.004 14.180 0.706 1.00 91.31 190 PRO A N 1
ATOM 1421 C CA . PRO A 1 190 ? 3.854 15.064 0.516 1.00 91.31 190 PRO A CA 1
ATOM 1422 C C . PRO A 1 190 ? 2.940 14.597 -0.622 1.00 91.31 190 PRO A C 1
ATOM 1424 O O . PRO A 1 190 ? 1.750 14.899 -0.646 1.00 91.31 190 PRO A O 1
ATOM 1427 N N . CYS A 1 191 ? 3.499 13.884 -1.599 1.00 89.62 191 CYS A N 1
ATOM 1428 C CA . CYS A 1 191 ? 2.786 13.363 -2.752 1.00 89.62 191 CYS A CA 1
ATOM 1429 C C . CYS A 1 191 ? 3.570 12.213 -3.399 1.00 89.62 191 CYS A C 1
ATOM 1431 O O . CYS A 1 191 ? 4.712 11.915 -3.042 1.00 89.62 191 CYS A O 1
ATOM 1433 N N . GLY A 1 192 ? 2.945 11.593 -4.398 1.00 87.75 192 GLY A N 1
ATOM 1434 C CA . GLY A 1 192 ? 3.633 10.792 -5.397 1.00 87.75 192 GLY A CA 1
ATOM 1435 C C . GLY A 1 192 ? 3.378 9.299 -5.369 1.00 87.75 192 GLY A C 1
ATOM 1436 O O . GLY A 1 192 ? 2.540 8.785 -4.624 1.00 87.75 192 GLY A O 1
ATOM 1437 N N . GLY A 1 193 ? 4.085 8.612 -6.258 1.00 88.25 193 GLY A N 1
ATOM 1438 C CA . GLY A 1 193 ? 3.993 7.178 -6.465 1.00 88.25 193 GLY A CA 1
ATOM 1439 C C . GLY A 1 193 ? 5.360 6.571 -6.734 1.00 88.25 193 GLY A C 1
ATOM 1440 O O . GLY A 1 193 ? 6.381 7.262 -6.761 1.00 88.25 193 GLY A O 1
ATOM 1441 N N . TYR A 1 194 ? 5.380 5.262 -6.915 1.00 86.12 194 TYR A N 1
ATOM 1442 C CA . TYR A 1 194 ? 6.572 4.555 -7.343 1.00 86.12 194 TYR A CA 1
ATOM 1443 C C . TYR A 1 194 ? 6.200 3.399 -8.264 1.00 86.12 194 TYR A C 1
ATOM 1445 O O . TYR A 1 194 ? 5.107 2.835 -8.160 1.00 86.12 194 TYR A O 1
ATOM 1453 N N . VAL A 1 195 ? 7.151 3.035 -9.123 1.00 88.06 195 VAL A N 1
ATOM 1454 C CA . VAL A 1 195 ? 7.212 1.723 -9.765 1.00 88.06 195 VAL A CA 1
ATOM 1455 C C . VAL A 1 195 ? 8.570 1.101 -9.497 1.00 88.06 195 VAL A C 1
ATOM 1457 O O . VAL A 1 195 ? 9.584 1.791 -9.479 1.00 88.06 195 VAL A O 1
ATOM 1460 N N . ALA A 1 196 ? 8.592 -0.208 -9.293 1.00 86.12 196 ALA A N 1
ATOM 1461 C CA . ALA A 1 196 ? 9.813 -0.983 -9.119 1.00 86.12 196 ALA A CA 1
ATOM 1462 C C . ALA A 1 196 ? 9.666 -2.314 -9.853 1.00 86.12 196 ALA A C 1
ATOM 1464 O O . ALA A 1 196 ? 8.592 -2.906 -9.851 1.00 86.12 196 ALA A O 1
ATOM 1465 N N . GLY A 1 197 ? 10.721 -2.800 -10.499 1.00 88.81 197 GLY A N 1
ATOM 1466 C CA . GLY A 1 197 ? 10.647 -4.051 -11.246 1.00 88.81 197 GLY A CA 1
ATOM 1467 C C . GLY A 1 197 ? 11.742 -4.185 -12.289 1.00 88.81 197 GLY A C 1
ATOM 1468 O O . GLY A 1 197 ? 12.788 -3.542 -12.207 1.00 88.81 197 GLY A O 1
ATOM 1469 N N . LYS A 1 198 ? 11.497 -5.029 -13.292 1.00 86.94 198 LYS A N 1
ATOM 1470 C CA . LYS A 1 198 ? 12.429 -5.230 -14.402 1.00 86.94 198 LYS A CA 1
ATOM 1471 C C . LYS A 1 198 ? 12.579 -3.936 -15.198 1.00 86.94 198 LYS A C 1
ATOM 1473 O O . LYS A 1 198 ? 11.587 -3.304 -15.560 1.00 86.94 198 LYS A O 1
ATOM 1478 N N . ARG A 1 199 ? 13.828 -3.609 -15.542 1.00 88.56 199 ARG A N 1
ATOM 1479 C CA . ARG A 1 199 ? 14.218 -2.379 -16.248 1.00 88.56 199 ARG A CA 1
ATOM 1480 C C . ARG A 1 199 ? 13.317 -2.050 -17.442 1.00 88.56 199 ARG A C 1
ATOM 1482 O O . ARG A 1 199 ? 12.798 -0.947 -17.507 1.00 88.56 199 ARG A O 1
ATOM 1489 N N . ILE A 1 200 ? 13.058 -3.024 -18.318 1.00 90.38 200 ILE A N 1
ATOM 1490 C CA . ILE A 1 200 ? 12.222 -2.832 -19.516 1.00 90.38 200 ILE A CA 1
ATOM 1491 C C . ILE A 1 200 ? 10.808 -2.316 -19.195 1.00 90.38 200 ILE A C 1
ATOM 1493 O O . ILE A 1 200 ? 10.274 -1.481 -19.918 1.00 90.38 200 ILE A O 1
ATOM 1497 N N . TRP A 1 201 ? 10.205 -2.775 -18.094 1.00 89.50 201 TRP A N 1
ATOM 1498 C CA . TRP A 1 201 ? 8.857 -2.368 -17.696 1.00 89.50 201 TRP A CA 1
ATOM 1499 C C . TRP A 1 201 ? 8.851 -1.036 -16.954 1.00 89.50 201 TRP A C 1
ATOM 1501 O O . TRP A 1 201 ? 7.922 -0.250 -17.122 1.00 89.50 201 TRP A O 1
ATOM 1511 N N . VAL A 1 202 ? 9.902 -0.758 -16.181 1.00 86.12 202 VAL A N 1
ATOM 1512 C CA . VAL A 1 202 ? 10.102 0.550 -15.546 1.00 86.12 202 VAL A CA 1
ATOM 1513 C C . VAL A 1 202 ? 10.317 1.634 -16.607 1.00 86.12 202 VAL A C 1
ATOM 1515 O O . VAL A 1 202 ? 9.678 2.680 -16.543 1.00 86.12 202 VAL A O 1
ATOM 1518 N N . GLU A 1 203 ? 11.142 1.373 -17.623 1.00 88.06 203 GLU A N 1
ATOM 1519 C CA . GLU A 1 203 ? 11.364 2.279 -18.758 1.00 88.06 203 GLU A CA 1
ATOM 1520 C C . GLU A 1 203 ? 10.076 2.512 -19.558 1.00 88.06 203 GLU A C 1
ATOM 1522 O O . GLU A 1 203 ? 9.759 3.652 -19.894 1.00 88.06 203 GLU A O 1
ATOM 1527 N N . ALA A 1 204 ? 9.287 1.459 -19.805 1.00 88.69 204 ALA A N 1
ATOM 1528 C CA . ALA A 1 204 ? 7.989 1.589 -20.465 1.00 88.69 204 ALA A CA 1
ATOM 1529 C C . ALA A 1 204 ? 6.998 2.440 -19.646 1.00 88.69 204 ALA A C 1
ATOM 1531 O O . ALA A 1 204 ? 6.300 3.287 -20.207 1.00 88.69 204 ALA A O 1
ATOM 1532 N N . ALA A 1 205 ? 6.954 2.255 -18.322 1.00 88.44 205 ALA A N 1
ATOM 1533 C CA . ALA A 1 205 ? 6.129 3.069 -17.431 1.00 88.44 205 ALA A CA 1
ATOM 1534 C C . ALA A 1 205 ? 6.585 4.537 -17.417 1.00 88.44 205 ALA A C 1
ATOM 1536 O O . ALA A 1 205 ? 5.749 5.438 -17.488 1.00 88.44 205 ALA A O 1
ATOM 1537 N N . ALA A 1 206 ? 7.896 4.783 -17.395 1.00 85.56 206 ALA A N 1
ATOM 1538 C CA . ALA A 1 206 ? 8.462 6.126 -17.455 1.00 85.56 206 ALA A CA 1
ATOM 1539 C C . ALA A 1 206 ? 8.138 6.827 -18.779 1.00 85.56 206 ALA A C 1
ATOM 1541 O O . ALA A 1 206 ? 7.631 7.943 -18.764 1.00 85.56 206 ALA A O 1
ATOM 1542 N N . ALA A 1 207 ? 8.334 6.150 -19.915 1.00 87.38 207 ALA A N 1
ATOM 1543 C CA . ALA A 1 207 ? 7.986 6.678 -21.234 1.00 87.38 207 ALA A CA 1
ATOM 1544 C C . ALA A 1 207 ? 6.485 6.985 -21.369 1.00 87.38 207 ALA A C 1
ATOM 1546 O O . ALA A 1 207 ? 6.106 7.899 -22.102 1.00 87.38 207 ALA A O 1
ATOM 1547 N N . ARG A 1 208 ? 5.624 6.237 -20.662 1.00 89.00 208 ARG A N 1
ATOM 1548 C CA . ARG A 1 208 ? 4.186 6.520 -20.597 1.00 89.00 208 ARG A CA 1
ATOM 1549 C C . ARG A 1 208 ? 3.860 7.732 -19.725 1.00 89.00 208 ARG A C 1
ATOM 1551 O O . ARG A 1 208 ? 2.910 8.441 -20.043 1.00 89.00 208 ARG A O 1
ATOM 1558 N N . LEU A 1 209 ? 4.594 7.933 -18.632 1.00 86.31 209 LEU A N 1
ATOM 1559 C CA . LEU A 1 209 ? 4.405 9.068 -17.732 1.00 86.31 209 LEU A CA 1
ATOM 1560 C C . LEU A 1 209 ? 4.883 10.385 -18.356 1.00 86.31 209 LEU A C 1
ATOM 1562 O O . LEU A 1 209 ? 4.219 11.406 -18.200 1.00 86.31 209 LEU A O 1
ATOM 1566 N N . SER A 1 210 ? 6.037 10.361 -19.021 1.00 85.94 210 SER A N 1
ATOM 1567 C CA . SER A 1 210 ? 6.630 11.524 -19.677 1.00 85.94 210 SER A CA 1
ATOM 1568 C C . SER A 1 210 ? 6.239 11.556 -21.158 1.00 85.94 210 SER A C 1
ATOM 1570 O O . SER A 1 210 ? 5.118 11.921 -21.508 1.00 85.94 210 SER A O 1
ATOM 1572 N N . ALA A 1 211 ? 7.153 11.157 -22.035 1.00 83.12 211 ALA A N 1
ATOM 1573 C CA . ALA A 1 211 ? 6.913 10.946 -23.451 1.00 83.12 211 ALA A CA 1
ATOM 1574 C C . ALA A 1 211 ? 7.869 9.867 -23.990 1.00 83.12 211 ALA A C 1
ATOM 1576 O O . ALA A 1 211 ? 8.974 9.692 -23.453 1.00 83.12 211 ALA A O 1
ATOM 1577 N N . PRO A 1 212 ? 7.499 9.168 -25.081 1.00 84.25 212 PRO A N 1
ATOM 1578 C CA . PRO A 1 212 ? 8.422 8.293 -25.794 1.00 84.25 212 PRO A CA 1
ATOM 1579 C C . PRO A 1 212 ? 9.723 9.029 -26.148 1.00 84.25 212 PRO A C 1
ATOM 1581 O O . PRO A 1 212 ? 9.687 10.124 -26.702 1.00 84.25 212 PRO A O 1
ATOM 1584 N N . GLY A 1 213 ? 10.870 8.435 -25.811 1.00 82.25 213 GLY A N 1
ATOM 1585 C CA . GLY A 1 213 ? 12.198 9.016 -26.048 1.00 82.25 213 GLY A CA 1
ATOM 1586 C C . GLY A 1 213 ? 12.750 9.900 -24.921 1.00 82.25 213 GLY A C 1
ATOM 1587 O O . GLY A 1 213 ? 13.962 10.052 -24.856 1.00 82.25 213 GLY A O 1
ATOM 1588 N N . LEU A 1 214 ? 11.914 10.423 -24.010 1.00 82.19 214 LEU A N 1
ATOM 1589 C CA . LEU A 1 214 ? 12.383 11.154 -22.816 1.00 82.19 214 LEU A CA 1
ATOM 1590 C C . LEU A 1 214 ? 12.625 10.228 -21.620 1.00 82.19 214 LEU A C 1
ATOM 1592 O O . LEU A 1 214 ? 13.568 10.420 -20.858 1.00 82.19 214 LEU A O 1
ATOM 1596 N N . GLY A 1 215 ? 11.750 9.233 -21.441 1.00 77.69 215 GLY A N 1
ATOM 1597 C CA . GLY A 1 215 ? 11.891 8.221 -20.396 1.00 77.69 215 GLY A CA 1
ATOM 1598 C C . GLY A 1 215 ? 12.057 8.822 -18.997 1.00 77.69 215 GLY A C 1
ATOM 1599 O O . GLY A 1 215 ? 11.184 9.554 -18.526 1.00 77.69 215 GLY A O 1
ATOM 1600 N N . VAL A 1 216 ? 13.166 8.464 -18.342 1.00 74.06 216 VAL A N 1
ATOM 1601 C CA . VAL A 1 216 ? 13.518 8.834 -16.956 1.00 74.06 216 VAL A CA 1
ATOM 1602 C C . VAL A 1 216 ? 14.468 10.028 -16.871 1.00 74.06 216 VAL A C 1
ATOM 1604 O O . VAL A 1 216 ? 14.713 10.535 -15.779 1.00 74.06 216 VAL A O 1
ATOM 1607 N N . ASP A 1 217 ? 15.000 10.470 -18.009 1.00 75.25 217 ASP A N 1
ATOM 1608 C CA . ASP A 1 217 ? 16.101 11.436 -18.069 1.00 75.25 217 ASP A CA 1
ATOM 1609 C C . ASP A 1 217 ? 15.621 12.875 -17.838 1.00 75.25 217 ASP A C 1
ATOM 1611 O O . ASP A 1 217 ? 16.411 13.782 -17.580 1.00 75.25 217 ASP A O 1
ATOM 1615 N N . CYS A 1 218 ? 14.307 13.090 -17.922 1.00 70.75 218 CYS A N 1
ATOM 1616 C CA . CYS A 1 218 ? 13.663 14.385 -17.772 1.00 70.75 218 CYS A CA 1
ATOM 1617 C C . CYS A 1 218 ? 12.684 14.381 -16.594 1.00 70.75 218 CYS A C 1
ATOM 1619 O O . CYS A 1 218 ? 11.825 13.510 -16.473 1.00 70.75 218 CYS A O 1
ATOM 1621 N N . GLY A 1 219 ? 12.779 15.407 -15.749 1.00 77.06 219 GLY A N 1
ATOM 1622 C CA . GLY A 1 219 ? 11.891 15.607 -14.608 1.00 77.06 219 GLY A CA 1
ATOM 1623 C C . GLY A 1 219 ? 12.531 16.523 -13.573 1.00 77.06 219 GLY A C 1
ATOM 1624 O O . GLY A 1 219 ? 13.612 16.238 -13.063 1.00 77.06 219 GLY A O 1
ATOM 1625 N N . SER A 1 220 ? 11.871 17.636 -13.255 1.00 80.12 220 SER A N 1
ATOM 1626 C CA . SER A 1 220 ? 12.342 18.531 -12.198 1.00 80.12 220 SER A CA 1
ATOM 1627 C C . SER A 1 220 ? 11.724 18.126 -10.865 1.00 80.12 220 SER A C 1
ATOM 1629 O O . SER A 1 220 ? 10.504 18.032 -10.741 1.00 80.12 220 SER A O 1
ATOM 1631 N N . MET A 1 221 ? 12.566 17.902 -9.860 1.00 78.62 221 MET A N 1
ATOM 1632 C CA . MET A 1 221 ? 12.135 17.716 -8.478 1.00 78.62 221 MET A CA 1
ATOM 1633 C C . MET A 1 221 ? 12.905 18.686 -7.595 1.00 78.62 221 MET A C 1
ATOM 1635 O O . MET A 1 221 ? 14.139 18.681 -7.590 1.00 78.62 221 MET A O 1
ATOM 1639 N N . THR A 1 222 ? 12.170 19.492 -6.833 1.00 80.06 222 THR A N 1
ATOM 1640 C CA . THR A 1 222 ? 12.757 20.416 -5.863 1.00 80.06 222 THR A CA 1
ATOM 1641 C C . THR A 1 222 ? 13.523 19.647 -4.784 1.00 80.06 222 THR A C 1
ATOM 1643 O O . THR A 1 222 ? 13.178 18.514 -4.428 1.00 80.06 222 THR A O 1
ATOM 1646 N N . GLY A 1 223 ? 14.587 20.261 -4.261 1.00 79.12 223 GLY A N 1
ATOM 1647 C CA . GLY A 1 223 ? 15.442 19.638 -3.247 1.00 79.12 223 GLY A CA 1
ATOM 1648 C C . GLY A 1 223 ? 14.672 19.224 -1.990 1.00 79.12 223 GLY A C 1
ATOM 1649 O O . GLY A 1 223 ? 14.894 18.131 -1.470 1.00 79.12 223 GLY A O 1
ATOM 1650 N N . ASP A 1 224 ? 13.711 20.042 -1.556 1.00 84.38 224 ASP A N 1
ATOM 1651 C CA . ASP A 1 224 ? 12.913 19.778 -0.355 1.00 84.38 224 ASP A CA 1
ATOM 1652 C C . ASP A 1 224 ? 12.001 18.562 -0.502 1.00 84.38 224 ASP A C 1
ATOM 1654 O O . ASP A 1 224 ? 11.931 17.727 0.403 1.00 84.38 224 ASP A O 1
ATOM 1658 N N . VAL A 1 225 ? 11.354 18.413 -1.662 1.00 85.31 225 VAL A N 1
ATOM 1659 C CA . VAL A 1 225 ? 10.511 17.245 -1.949 1.00 85.31 225 VAL A CA 1
ATOM 1660 C C . VAL A 1 225 ? 11.379 15.998 -2.028 1.00 85.31 225 VAL A C 1
ATOM 1662 O O . VAL A 1 225 ? 11.060 14.999 -1.389 1.00 85.31 225 VAL A O 1
ATOM 1665 N N . ARG A 1 226 ? 12.529 16.064 -2.715 1.00 84.50 226 ARG A N 1
ATOM 1666 C CA . ARG A 1 226 ? 13.487 14.950 -2.770 1.00 84.50 226 ARG A CA 1
ATOM 1667 C C . ARG A 1 226 ? 13.874 14.492 -1.366 1.00 84.50 226 ARG A C 1
ATOM 1669 O O . ARG A 1 226 ? 13.773 13.307 -1.061 1.00 84.50 226 ARG A O 1
ATOM 1676 N N . ARG A 1 227 ? 14.278 15.426 -0.503 1.00 88.25 227 ARG A N 1
ATOM 1677 C CA . ARG A 1 227 ? 14.654 15.142 0.886 1.00 88.25 227 ARG A CA 1
ATOM 1678 C C . ARG A 1 227 ? 13.510 14.471 1.652 1.00 88.25 227 ARG A C 1
ATOM 1680 O O . ARG A 1 227 ? 13.753 13.474 2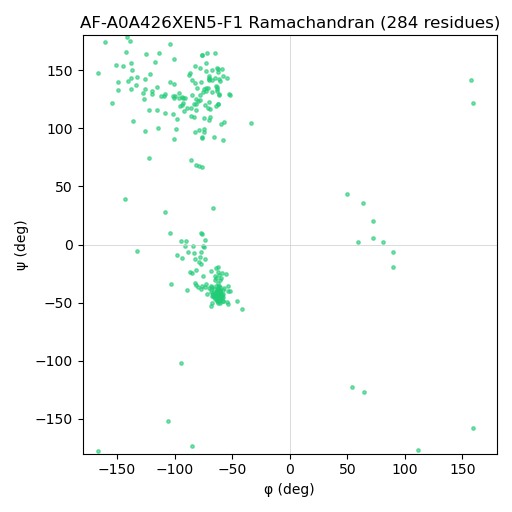.326 1.00 88.25 227 ARG A O 1
ATOM 1687 N N . ALA A 1 228 ? 12.284 14.980 1.521 1.00 90.38 228 ALA A N 1
ATOM 1688 C CA . ALA A 1 228 ? 11.103 14.412 2.169 1.00 90.38 228 ALA A CA 1
ATOM 1689 C C . ALA A 1 228 ? 10.808 12.978 1.699 1.00 90.38 228 ALA A C 1
ATOM 1691 O O . ALA A 1 228 ? 10.493 12.124 2.524 1.00 90.38 228 ALA A O 1
ATOM 1692 N N . LEU A 1 229 ? 10.977 12.678 0.405 1.00 90.12 229 LEU A N 1
ATOM 1693 C CA . LEU A 1 229 ? 10.808 11.319 -0.117 1.00 90.12 229 LEU A CA 1
ATOM 1694 C C . LEU A 1 229 ? 11.834 10.342 0.474 1.00 90.12 229 LEU A C 1
ATOM 1696 O O . LEU A 1 229 ? 11.455 9.263 0.923 1.00 90.12 229 LEU A O 1
ATOM 1700 N N . PHE A 1 230 ? 13.118 10.716 0.518 1.00 91.31 230 PHE A N 1
ATOM 1701 C CA . PHE A 1 230 ? 14.156 9.861 1.110 1.00 91.31 230 PHE A CA 1
ATOM 1702 C C . PHE A 1 230 ? 13.969 9.689 2.620 1.00 91.31 230 PHE A C 1
ATOM 1704 O O . PHE A 1 230 ? 14.085 8.575 3.125 1.00 91.31 230 PHE A O 1
ATOM 1711 N N . GLN A 1 231 ? 13.638 10.761 3.341 1.00 93.19 231 GLN A N 1
ATOM 1712 C CA . GLN A 1 231 ? 13.353 10.683 4.774 1.00 93.19 231 GLN A CA 1
ATOM 1713 C C . GLN A 1 231 ? 12.136 9.793 5.050 1.00 93.19 231 GLN A C 1
ATOM 1715 O O . GLN A 1 231 ? 12.195 8.923 5.915 1.00 93.19 231 GLN A O 1
ATOM 1720 N N . GLY A 1 232 ? 11.059 9.974 4.285 1.00 93.81 232 GLY A N 1
ATOM 1721 C CA . GLY A 1 232 ? 9.854 9.159 4.380 1.00 93.81 232 GLY A CA 1
ATOM 1722 C C . GLY A 1 232 ? 10.126 7.682 4.116 1.00 93.81 232 GLY A C 1
ATOM 1723 O O . GLY A 1 232 ? 9.705 6.833 4.896 1.00 93.81 232 GLY A O 1
ATOM 1724 N N . LEU A 1 233 ? 10.904 7.369 3.078 1.00 92.19 233 LEU A N 1
ATOM 1725 C CA . LEU A 1 233 ? 11.295 5.994 2.775 1.00 92.19 233 LEU A CA 1
ATOM 1726 C C . LEU A 1 233 ? 12.128 5.371 3.897 1.00 92.19 233 LEU A C 1
ATOM 1728 O O . LEU A 1 233 ? 11.880 4.225 4.269 1.00 92.19 233 LEU A O 1
ATOM 1732 N N . PHE A 1 234 ? 13.069 6.125 4.468 1.00 93.50 234 PHE A N 1
ATOM 1733 C CA . PHE A 1 234 ? 13.888 5.663 5.587 1.00 93.50 234 PHE A CA 1
ATOM 1734 C C . PHE A 1 234 ? 13.054 5.354 6.840 1.00 93.50 234 PHE A C 1
ATOM 1736 O O . PHE A 1 234 ? 13.263 4.327 7.479 1.00 93.50 234 PHE A O 1
ATOM 1743 N N . LEU A 1 235 ? 12.076 6.207 7.157 1.00 95.12 235 LEU A N 1
ATOM 1744 C CA . LEU A 1 235 ? 11.190 6.053 8.318 1.00 95.12 235 LEU A CA 1
ATOM 1745 C C . LEU A 1 235 ? 10.019 5.091 8.075 1.00 95.12 235 LEU A C 1
ATOM 1747 O O . LEU A 1 235 ? 9.345 4.688 9.024 1.00 95.12 235 LEU A O 1
ATOM 1751 N N . SER A 1 236 ? 9.769 4.714 6.818 1.00 94.38 236 SER A N 1
ATOM 1752 C CA . SER A 1 236 ? 8.597 3.927 6.436 1.00 94.38 236 SER A CA 1
ATOM 1753 C C . SER A 1 236 ? 8.413 2.622 7.218 1.00 94.38 236 SER A C 1
ATOM 1755 O O . SER A 1 236 ? 7.269 2.354 7.582 1.00 94.38 236 SER A O 1
ATOM 1757 N N . PRO A 1 237 ? 9.450 1.821 7.556 1.00 93.00 237 PRO A N 1
ATOM 1758 C CA . PRO A 1 237 ? 9.230 0.586 8.307 1.00 93.00 237 PRO A CA 1
ATOM 1759 C C . PRO A 1 237 ? 8.620 0.839 9.687 1.00 93.00 237 PRO A C 1
ATOM 1761 O O . PRO A 1 237 ? 7.672 0.152 10.054 1.00 93.00 237 PRO A O 1
ATOM 1764 N N . GLN A 1 238 ? 9.106 1.860 10.401 1.00 94.38 238 GLN A N 1
ATOM 1765 C CA . GLN A 1 238 ? 8.588 2.240 11.716 1.00 94.38 238 GLN A CA 1
ATOM 1766 C C . GLN A 1 238 ? 7.132 2.699 11.611 1.00 94.38 238 GLN A C 1
ATOM 1768 O O . GLN A 1 238 ? 6.274 2.210 12.330 1.00 94.38 238 GLN A O 1
ATOM 1773 N N . MET A 1 239 ? 6.834 3.592 10.662 1.00 92.62 239 MET A N 1
ATOM 1774 C CA . MET A 1 239 ? 5.484 4.152 10.510 1.00 92.62 239 MET A CA 1
ATOM 1775 C C . MET A 1 239 ? 4.449 3.099 10.104 1.00 92.62 239 MET A C 1
ATOM 1777 O O . MET A 1 239 ? 3.277 3.211 10.447 1.00 92.62 239 MET A O 1
ATOM 1781 N N . VAL A 1 240 ? 4.869 2.068 9.367 1.00 90.12 240 VAL A N 1
ATOM 1782 C CA . VAL A 1 240 ? 3.996 0.944 9.011 1.00 90.12 240 VAL A CA 1
ATOM 1783 C C . VAL A 1 240 ? 3.717 0.044 10.213 1.00 90.12 240 VAL A C 1
ATOM 1785 O O . VAL A 1 240 ? 2.605 -0.471 10.294 1.00 90.12 240 VAL A O 1
ATOM 1788 N N . GLY A 1 241 ? 4.687 -0.110 11.125 1.00 86.31 241 GLY A N 1
ATOM 1789 C CA . GLY A 1 241 ? 4.550 -0.847 12.388 1.00 86.31 241 GLY A CA 1
ATOM 1790 C C . GLY A 1 241 ? 3.360 -0.383 13.239 1.00 86.31 241 GLY A C 1
ATOM 1791 O O . GLY A 1 241 ? 2.651 -1.198 13.826 1.00 86.31 241 GLY A O 1
ATOM 1792 N N . GLU A 1 242 ? 3.081 0.919 13.199 1.00 80.75 242 GLU A N 1
ATOM 1793 C CA . GLU A 1 242 ? 2.054 1.590 14.008 1.00 80.75 242 GLU A CA 1
ATOM 1794 C C . GLU A 1 242 ? 0.664 1.653 13.338 1.00 80.75 242 GLU A C 1
ATOM 1796 O O . GLU A 1 242 ? -0.261 2.289 13.846 1.00 80.75 242 GLU A O 1
ATOM 1801 N N . ALA A 1 243 ? 0.487 1.056 12.153 1.00 80.44 243 ALA A N 1
ATOM 1802 C CA . ALA A 1 243 ? -0.740 1.229 11.375 1.00 80.44 243 ALA A CA 1
ATOM 1803 C C . ALA A 1 243 ? -1.938 0.421 11.929 1.00 80.44 243 ALA A C 1
ATOM 1805 O O . ALA A 1 243 ? -1.863 -0.792 12.134 1.00 80.44 243 ALA A O 1
ATOM 1806 N N . ILE A 1 244 ? -3.087 1.092 12.081 1.00 59.72 244 ILE A N 1
ATOM 1807 C CA . ILE A 1 244 ? -4.344 0.535 12.623 1.00 59.72 244 ILE A CA 1
ATOM 1808 C C . ILE A 1 244 ? -5.153 -0.228 11.547 1.00 59.72 244 ILE A C 1
ATOM 1810 O O . ILE A 1 244 ? -5.049 0.045 10.348 1.00 59.72 244 ILE A O 1
ATOM 1814 N N . LYS A 1 245 ? -5.973 -1.199 11.985 1.00 72.00 245 LYS A N 1
ATOM 1815 C CA . LYS A 1 245 ? -6.825 -2.078 11.156 1.00 72.00 245 LYS A CA 1
ATOM 1816 C C . LYS A 1 245 ? -8.312 -1.699 11.183 1.00 72.00 245 LYS A C 1
ATOM 1818 O O . LYS A 1 245 ? -8.750 -0.853 11.955 1.00 72.00 245 LYS A O 1
ATOM 1823 N N . ALA A 1 246 ? -9.094 -2.367 10.336 1.00 75.88 246 ALA A N 1
ATOM 1824 C CA . ALA A 1 246 ? -10.549 -2.258 10.306 1.00 75.88 246 ALA A CA 1
ATOM 1825 C C . ALA A 1 246 ? -11.216 -2.961 11.503 1.00 75.88 246 ALA A C 1
ATOM 1827 O O . ALA A 1 246 ? -10.728 -3.982 11.988 1.00 75.88 246 ALA A O 1
ATOM 1828 N N . VAL A 1 247 ? -12.368 -2.435 11.928 1.00 84.50 247 VAL A N 1
ATOM 1829 C CA . VAL A 1 247 ? -13.211 -2.988 12.997 1.00 84.50 247 VAL A CA 1
ATOM 1830 C C . VAL A 1 247 ? -14.666 -2.994 12.529 1.00 84.50 247 VAL A C 1
ATOM 1832 O O . VAL A 1 247 ? -15.136 -2.022 11.938 1.00 84.50 247 VAL A O 1
ATOM 1835 N N . GLN A 1 248 ? -15.397 -4.078 12.800 1.00 85.75 248 GLN A N 1
ATOM 1836 C CA . GLN A 1 248 ? -16.835 -4.160 12.537 1.00 85.75 248 GLN A CA 1
ATOM 1837 C C . GLN A 1 248 ? -17.621 -3.714 13.776 1.00 85.75 248 GLN A C 1
ATOM 1839 O O . GLN A 1 248 ? -17.586 -4.372 14.810 1.00 85.75 248 GLN A O 1
ATOM 1844 N N . LEU A 1 249 ? -18.352 -2.601 13.668 1.00 89.75 249 LEU A N 1
ATOM 1845 C CA . LEU A 1 249 ? -19.059 -1.983 14.805 1.00 89.75 249 LEU A CA 1
ATOM 1846 C C . LEU A 1 249 ? -20.530 -2.424 14.944 1.00 89.75 249 LEU A C 1
ATOM 1848 O O . LEU A 1 249 ? -21.169 -2.166 15.966 1.00 89.75 249 LEU A O 1
ATOM 1852 N N . GLY A 1 250 ? -21.075 -3.104 13.928 1.00 89.31 250 GLY A N 1
ATOM 1853 C CA . GLY A 1 250 ? -22.393 -3.752 13.972 1.00 89.31 250 GLY A CA 1
ATOM 1854 C C . GLY A 1 250 ? -23.609 -2.817 13.938 1.00 89.31 250 GLY A C 1
ATOM 1855 O O . GLY A 1 250 ? -24.729 -3.297 14.064 1.00 89.31 250 GLY A O 1
ATOM 1856 N N . GLY A 1 251 ? -23.427 -1.503 13.765 1.00 93.06 251 GLY A N 1
ATOM 1857 C CA . GLY A 1 251 ? -24.543 -0.560 13.661 1.00 93.06 251 GLY A CA 1
ATOM 1858 C C . GLY A 1 251 ? -24.131 0.821 13.156 1.00 93.06 251 GLY A C 1
ATOM 1859 O O . GLY A 1 251 ? -23.026 1.285 13.439 1.00 93.06 251 GLY A O 1
ATOM 1860 N N . ARG A 1 252 ? -25.039 1.482 12.426 1.00 93.31 252 ARG A N 1
ATOM 1861 C CA . ARG A 1 252 ? -24.826 2.813 11.827 1.00 93.31 252 ARG A CA 1
ATOM 1862 C C . ARG A 1 252 ? -24.466 3.866 12.871 1.00 93.31 252 ARG A C 1
ATOM 1864 O O . ARG A 1 252 ? -23.499 4.591 12.688 1.00 93.31 252 ARG A O 1
ATOM 1871 N N . GLU A 1 253 ? -25.219 3.933 13.966 1.00 94.00 253 GLU A N 1
ATOM 1872 C CA . GLU A 1 253 ? -24.982 4.924 15.022 1.00 94.00 253 GLU A CA 1
ATOM 1873 C C . GLU A 1 253 ? -23.608 4.739 15.666 1.00 94.00 253 GLU A C 1
ATOM 1875 O O . GLU A 1 253 ? -22.855 5.698 15.783 1.00 94.00 253 GLU A O 1
ATOM 1880 N N . ARG A 1 254 ? -23.228 3.491 15.979 1.00 94.44 254 ARG A N 1
ATOM 1881 C CA . ARG A 1 254 ? -21.895 3.172 16.514 1.00 94.44 254 ARG A CA 1
ATOM 1882 C C . ARG A 1 254 ? -20.786 3.558 15.542 1.00 94.44 254 ARG A C 1
ATOM 1884 O O . ARG A 1 254 ? -19.770 4.077 15.984 1.00 94.44 254 ARG A O 1
ATOM 1891 N N . LEU A 1 255 ? -20.983 3.328 14.242 1.00 93.69 255 LEU A N 1
ATOM 1892 C CA . LEU A 1 255 ? -20.034 3.738 13.208 1.00 93.69 255 LEU A CA 1
ATOM 1893 C C . LEU A 1 255 ? -19.875 5.259 13.163 1.00 93.69 255 LEU A C 1
ATOM 1895 O O . LEU A 1 255 ? -18.752 5.744 13.244 1.00 93.69 255 LEU A O 1
ATOM 1899 N N . ILE A 1 256 ? -20.979 6.007 13.104 1.00 93.88 256 ILE A N 1
ATOM 1900 C CA . ILE A 1 256 ? -20.945 7.475 13.075 1.00 93.88 256 ILE A CA 1
ATOM 1901 C C . ILE A 1 256 ? -20.286 8.016 14.346 1.00 93.88 256 ILE A C 1
ATOM 1903 O O . ILE A 1 256 ? -19.359 8.816 14.257 1.00 93.88 256 ILE A O 1
ATOM 1907 N N . SER A 1 257 ? -20.697 7.544 15.527 1.00 94.75 257 SER A N 1
ATOM 1908 C CA . SER A 1 257 ? -20.098 7.964 16.798 1.00 94.75 257 SER A CA 1
ATOM 1909 C C . SER A 1 257 ? -18.607 7.633 16.879 1.00 94.75 257 SER A C 1
ATOM 1911 O O . SER A 1 257 ? -17.831 8.453 17.365 1.00 94.75 257 SER A O 1
ATOM 1913 N N . PHE A 1 258 ? -18.187 6.470 16.374 1.00 94.44 258 PHE A N 1
ATOM 1914 C CA . PHE A 1 258 ? -16.776 6.100 16.308 1.00 94.44 258 PHE A CA 1
ATOM 1915 C C . PHE A 1 258 ? -15.993 7.021 15.365 1.00 94.44 258 PHE A C 1
ATOM 1917 O O . PHE A 1 258 ? -14.953 7.542 15.757 1.00 94.44 258 PHE A O 1
ATOM 1924 N N . CYS A 1 259 ? -16.499 7.285 14.157 1.00 94.25 259 CYS A N 1
ATOM 1925 C CA . CYS A 1 259 ? -15.875 8.209 13.207 1.00 94.25 259 CYS A CA 1
ATOM 1926 C C . CYS A 1 259 ? -15.767 9.633 13.771 1.00 94.25 259 CYS A C 1
ATOM 1928 O O . CYS A 1 259 ? -14.726 10.270 13.627 1.00 94.25 259 CYS A O 1
ATOM 1930 N N . GLU A 1 260 ? -16.806 10.125 14.452 1.00 95.56 260 GLU A N 1
ATOM 1931 C CA . GLU A 1 260 ? -16.757 11.411 15.151 1.00 95.56 260 GLU A CA 1
ATOM 1932 C C . GLU A 1 260 ? -15.689 11.429 16.247 1.00 95.56 260 GLU A C 1
ATOM 1934 O O . GLU A 1 260 ? -14.949 12.406 16.356 1.00 95.56 260 GLU A O 1
ATOM 1939 N N . ALA A 1 261 ? -15.594 10.367 17.053 1.00 95.00 261 ALA A N 1
ATOM 1940 C CA . ALA A 1 261 ? -14.582 10.260 18.099 1.00 95.00 261 ALA A CA 1
ATOM 1941 C C . ALA A 1 261 ? -13.166 10.258 17.504 1.00 95.00 261 ALA A C 1
ATOM 1943 O O . ALA A 1 261 ? -12.324 11.035 17.948 1.00 95.00 261 ALA A O 1
ATOM 1944 N N . VAL A 1 262 ? -12.930 9.467 16.451 1.00 93.62 262 VAL A N 1
ATOM 1945 C CA . VAL A 1 262 ? -11.648 9.432 15.733 1.00 93.62 262 VAL A CA 1
ATOM 1946 C C . VAL A 1 262 ? -11.290 10.814 15.191 1.00 93.62 262 VAL A C 1
ATOM 1948 O O . VAL A 1 262 ? -10.183 11.282 15.443 1.00 93.62 262 VAL A O 1
ATOM 1951 N N . GLN A 1 263 ? -12.221 11.499 14.514 1.00 96.50 263 GLN A N 1
ATOM 1952 C CA . GLN A 1 263 ? -11.973 12.835 13.968 1.00 96.50 263 GLN A CA 1
ATOM 1953 C C . GLN A 1 263 ? -11.626 13.842 15.070 1.00 96.50 263 GLN A C 1
ATOM 1955 O O . GLN A 1 263 ? -10.678 14.607 14.918 1.00 96.50 263 GLN A O 1
ATOM 1960 N N . ARG A 1 264 ? -12.331 13.818 16.209 1.00 96.81 264 ARG A N 1
ATOM 1961 C CA . ARG A 1 264 ? -12.025 14.689 17.359 1.00 96.81 264 ARG A CA 1
ATOM 1962 C C . ARG A 1 264 ? -10.650 14.408 17.967 1.00 96.81 264 ARG A C 1
ATOM 1964 O O . ARG A 1 264 ? -10.037 15.322 18.511 1.00 96.81 264 ARG A O 1
ATOM 1971 N N . SER A 1 265 ? -10.164 13.173 17.864 1.00 94.12 265 SER A N 1
ATOM 1972 C CA . SER A 1 265 ? -8.822 12.776 18.297 1.00 94.12 265 SER A CA 1
ATOM 1973 C C . SER A 1 265 ? -7.728 13.064 17.260 1.00 94.12 265 SER A C 1
ATOM 1975 O O . SER A 1 265 ? -6.548 12.907 17.575 1.00 94.12 265 SER A O 1
ATOM 1977 N N . CYS A 1 266 ? -8.069 13.485 16.037 1.00 94.75 266 CYS A N 1
ATOM 1978 C CA . CYS A 1 266 ? -7.072 13.824 15.025 1.00 94.75 266 CYS A CA 1
ATOM 1979 C C . CYS A 1 266 ? -6.318 15.118 15.385 1.00 94.75 266 CYS A C 1
ATOM 1981 O O . CYS A 1 266 ? -6.925 16.088 15.832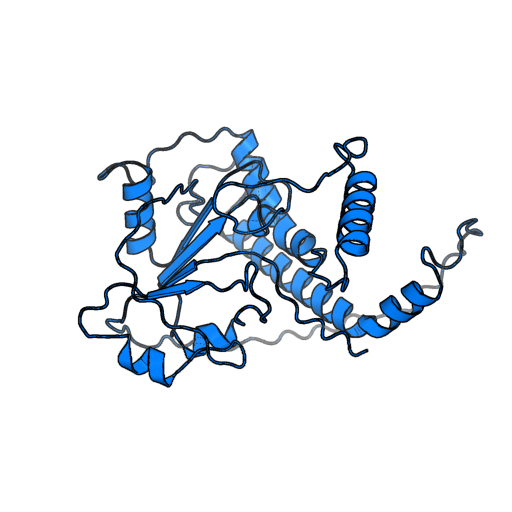 1.00 94.75 266 CYS A O 1
ATOM 1983 N N . PRO A 1 267 ? -5.003 15.203 15.122 1.00 95.38 267 PRO A N 1
ATOM 1984 C CA . PRO A 1 267 ? -4.220 16.397 15.447 1.00 95.38 267 PRO A CA 1
ATOM 1985 C C . PRO A 1 267 ? -4.584 17.622 14.592 1.00 95.38 267 PRO A C 1
ATOM 1987 O O . PRO A 1 267 ? -4.344 18.753 15.005 1.00 95.38 267 PRO A O 1
ATOM 1990 N N . ILE A 1 268 ? -5.158 17.415 13.402 1.00 95.88 268 ILE A N 1
ATOM 1991 C CA . ILE A 1 268 ? -5.553 18.469 12.462 1.00 95.88 268 ILE A CA 1
ATOM 1992 C C . ILE A 1 268 ? -7.029 18.288 12.111 1.00 95.88 268 ILE A C 1
ATOM 1994 O O . ILE A 1 268 ? -7.466 17.183 11.799 1.00 95.88 268 ILE A O 1
ATOM 1998 N N . GLY A 1 269 ? -7.792 19.384 12.145 1.00 96.19 269 GLY A N 1
ATOM 1999 C CA . GLY A 1 269 ? -9.218 19.372 11.813 1.00 96.19 269 GLY A CA 1
ATOM 2000 C C . GLY A 1 269 ? -10.108 18.712 12.871 1.00 96.19 269 GLY A C 1
ATOM 2001 O O . GLY A 1 269 ? -11.230 18.336 12.551 1.00 96.19 269 GLY A O 1
ATOM 2002 N N . SER A 1 270 ? -9.657 18.574 14.121 1.00 96.44 270 SER A N 1
ATOM 2003 C CA . SER A 1 270 ? -10.426 17.933 15.207 1.00 96.44 270 SER A CA 1
ATOM 2004 C C . SER A 1 270 ? -11.776 18.577 15.515 1.00 96.44 270 SER A C 1
ATOM 2006 O O . SER A 1 270 ? -12.682 17.922 16.023 1.00 96.44 270 SER A O 1
ATOM 2008 N N . TYR A 1 271 ? -11.928 19.860 15.192 1.00 95.56 271 TYR A N 1
ATOM 2009 C CA . TYR A 1 271 ? -13.178 20.604 15.338 1.00 95.56 271 TYR A CA 1
ATOM 2010 C C . TYR A 1 271 ? -14.198 20.309 14.225 1.00 95.56 271 TYR A C 1
ATOM 2012 O O . TYR A 1 271 ? -15.350 20.729 14.323 1.00 95.56 271 TYR A O 1
ATOM 2020 N N . ILE A 1 272 ? -13.793 19.621 13.154 1.00 96.69 272 ILE A N 1
ATOM 2021 C CA . ILE A 1 272 ? -14.668 19.277 12.033 1.00 96.69 272 ILE A CA 1
ATOM 2022 C C . ILE A 1 272 ? -15.472 18.039 12.416 1.00 96.69 272 ILE A C 1
ATOM 2024 O O . ILE A 1 272 ? -14.913 17.004 12.767 1.00 96.69 272 ILE A O 1
ATOM 2028 N N . LYS A 1 273 ? -16.799 18.134 12.328 1.00 95.44 273 LYS A N 1
ATOM 2029 C CA . LYS A 1 273 ? -17.688 17.002 12.580 1.00 95.44 273 LYS A CA 1
ATOM 2030 C C . LYS A 1 273 ? -17.923 16.227 11.275 1.00 95.44 273 LYS A C 1
ATOM 2032 O O . LYS A 1 273 ? -18.494 16.810 10.351 1.00 95.44 273 LYS A O 1
ATOM 2037 N N . PRO A 1 274 ? -17.525 14.946 11.176 1.00 94.94 274 PRO A N 1
ATOM 2038 C CA . PRO A 1 274 ? -17.847 14.138 10.009 1.00 94.94 274 PRO A CA 1
ATOM 2039 C C . PRO A 1 274 ? -19.357 13.878 9.969 1.00 94.94 274 PRO A C 1
ATOM 2041 O O . PRO A 1 274 ? -19.996 13.674 11.002 1.00 94.94 274 PRO A O 1
ATOM 2044 N N . THR A 1 275 ? -19.930 13.895 8.770 1.00 93.81 275 THR A N 1
ATOM 2045 C CA . THR A 1 275 ? -21.341 13.569 8.533 1.00 93.81 275 THR A CA 1
ATOM 2046 C C . THR A 1 275 ? -21.424 12.603 7.364 1.00 93.81 275 THR A C 1
ATOM 2048 O O . THR A 1 275 ? -20.619 12.704 6.441 1.00 93.81 275 THR A O 1
ATOM 2051 N N . ALA A 1 276 ? -22.363 11.659 7.430 1.00 94.06 276 ALA A N 1
ATOM 2052 C CA . ALA A 1 276 ? -22.586 10.715 6.342 1.00 94.06 276 ALA A CA 1
ATOM 2053 C C . ALA A 1 276 ? -23.036 11.476 5.090 1.00 94.06 276 ALA A C 1
ATOM 2055 O O . ALA A 1 276 ? -23.924 12.329 5.170 1.00 94.06 276 ALA A O 1
ATOM 2056 N N . GLY A 1 277 ? -22.420 11.171 3.951 1.00 92.00 277 GLY A N 1
ATOM 2057 C CA . GLY A 1 277 ? -22.688 11.867 2.699 1.00 92.00 277 GLY A CA 1
ATOM 2058 C C . GLY A 1 277 ? -22.785 10.928 1.507 1.00 92.00 277 GLY A C 1
ATOM 2059 O O . GLY A 1 277 ? -22.225 9.833 1.489 1.00 92.00 277 GLY A O 1
ATOM 2060 N N . VAL A 1 278 ? -23.491 11.373 0.468 1.00 94.81 278 VAL A N 1
ATOM 2061 C CA . VAL A 1 278 ? -23.519 10.662 -0.813 1.00 94.81 278 VAL A CA 1
ATOM 2062 C C . VAL A 1 278 ? -22.224 10.957 -1.561 1.00 94.81 278 VAL A C 1
ATOM 2064 O O . VAL A 1 278 ? -21.895 12.113 -1.821 1.00 94.81 278 VAL A O 1
ATOM 2067 N N . THR A 1 279 ? -21.507 9.902 -1.937 1.00 92.69 279 THR A N 1
ATOM 2068 C CA . THR A 1 279 ? -20.296 10.002 -2.756 1.00 92.69 279 THR A CA 1
ATOM 2069 C C . THR A 1 279 ? -20.569 9.401 -4.128 1.00 92.69 279 THR A C 1
ATOM 2071 O O . THR A 1 279 ? -21.028 8.264 -4.235 1.00 92.69 279 THR A O 1
ATOM 2074 N N . THR A 1 280 ? -20.278 10.145 -5.196 1.00 93.19 280 THR A N 1
ATOM 2075 C CA . THR A 1 280 ? -20.470 9.678 -6.576 1.00 93.19 280 THR A CA 1
ATOM 2076 C C . THR A 1 280 ? -19.778 8.334 -6.810 1.00 93.19 280 THR A C 1
ATOM 2078 O O . THR A 1 280 ? -18.593 8.180 -6.522 1.00 93.19 280 THR A O 1
ATOM 2081 N N . GLY A 1 281 ? -20.517 7.368 -7.360 1.00 88.50 281 GLY A N 1
ATOM 2082 C CA . GLY A 1 281 ? -20.017 6.020 -7.647 1.00 88.50 281 GLY A CA 1
ATOM 2083 C C . GLY A 1 281 ? -20.177 5.014 -6.504 1.00 88.50 281 GLY A C 1
ATOM 2084 O O . GLY A 1 281 ? -19.951 3.828 -6.729 1.00 88.50 281 GLY A O 1
ATOM 2085 N N . TYR A 1 282 ? -20.616 5.443 -5.317 1.00 86.44 282 TYR A N 1
ATOM 2086 C CA . TYR A 1 282 ? -20.983 4.545 -4.223 1.00 86.44 282 TYR A CA 1
ATOM 2087 C C . TYR A 1 282 ? -22.501 4.377 -4.151 1.00 86.44 282 TYR A C 1
ATOM 2089 O O . TYR A 1 282 ? -23.258 5.333 -4.301 1.00 86.44 282 TYR A O 1
ATOM 2097 N N . ALA A 1 283 ? -22.947 3.139 -3.927 1.00 88.69 283 ALA A N 1
ATOM 2098 C CA . ALA A 1 283 ? -24.369 2.813 -3.793 1.00 88.69 283 ALA A CA 1
ATOM 2099 C C . ALA A 1 283 ? -24.952 3.207 -2.422 1.00 88.69 283 ALA A C 1
ATOM 2101 O O . ALA A 1 283 ? -26.168 3.266 -2.264 1.00 88.69 283 ALA A O 1
ATOM 2102 N N . SER A 1 284 ? -24.092 3.460 -1.434 1.00 89.81 284 SER A N 1
ATOM 2103 C CA . SER A 1 284 ? -24.458 3.869 -0.081 1.00 89.81 284 SER A CA 1
ATOM 2104 C C . SER A 1 284 ? -23.754 5.165 0.303 1.00 89.81 284 SER A C 1
ATOM 2106 O O . SER A 1 284 ? -22.755 5.550 -0.306 1.00 89.81 284 SER A O 1
ATOM 2108 N N . GLU A 1 285 ? -24.256 5.808 1.354 1.00 90.81 285 GLU A N 1
ATOM 2109 C CA . GLU A 1 285 ? -23.533 6.885 2.030 1.00 90.81 285 GLU A CA 1
ATOM 2110 C C . GLU A 1 285 ? -22.180 6.387 2.562 1.00 90.81 285 GLU A C 1
ATOM 2112 O O . GLU A 1 285 ? -22.030 5.201 2.888 1.00 90.81 285 GLU A O 1
ATOM 2117 N N . VAL A 1 286 ? -21.220 7.308 2.643 1.00 87.56 286 VAL A N 1
ATOM 2118 C CA . VAL A 1 286 ? -19.865 7.113 3.180 1.00 87.56 286 VAL A CA 1
ATOM 2119 C C . VAL A 1 286 ? -19.611 8.135 4.281 1.00 87.56 286 VAL A C 1
ATOM 2121 O O . VAL A 1 286 ? -20.151 9.263 4.170 1.00 87.56 286 VAL A O 1
#

InterPro domains:
  IPR009651 Putative methionine gamma-lyase [PF06838] (123-171)
  IPR009651 Putative methionine gamma-lyase [PF06838] (172-249)
  IPR009651 Putative methionine gamma-lyase [PTHR46658] (172-246)
  IPR015421 Pyridoxal phosphate-dependent transferase, major domain [G3DSA:3.40.640.10] (115-170)
  IPR015421 Pyridoxal phosphate-dependent transferase, major domain [G3DSA:3.40.640.10] (171-220)
  IPR015424 Pyridoxal phosphate-dependent transferase [SSF53383] (38-247)

Mean predicted aligned error: 12.76 Å

Secondary structure (DSSP, 8-state):
------------PEEEEPPP-PPPPPPPPPPPP-------PPPPPPPPP---S-S-SS-HHHHHHHHHTHHHHHHHHHHHHHHHHHHHHHHHHTT--TT--S--TT---------------PPPBPTTSSB-HHHHHHH--TT---EEEE-S-TTSSSPPPPHHHHHHH-SS-SEEEEETTTGGGTTT--S-EEEEE-HHHHHHHHHHHS-TTTTTS-----HHHHHHHHHHHHHHHHHHHT-------SSHHHHHHHHHHHHHHSSSSTTPPP---B-TT-SSB-

Nearest PDB structures (foldseek):
  3fd0-assembly1_B  TM=8.637E-01  e=4.768E-11  Listeria innocua
  3jzl-assembly1_A-2  TM=8.296E-01  e=2.884E-11  Listeria monocytogenes serotype 4b str. F2365
  3i16-assembly1_C  TM=8.357E-01  e=6.682E-10  Clostridium novyi NT
  3jzl-assembly1_B-2  TM=8.019E-01  e=6.275E-10  Listeria monocytogenes serotype 4b str. F2365
  3hvy-assembly1_B  TM=8.397E-01  e=2.726E-08  Clostridium acetobutylicum

Foldseek 3Di:
DDDPDDQDFQWFKKFKDFDDDDDDDDDDDDDDDDDDDDDDDDDDDDDDDDDPDDPDPDDPVVVVVCVVCVVVLVVLVVQLVVVLVVLVVVCVVQVDDPPDDPPPVAFDFFQADDDDDDPDDDDDDDPLRARDPVSLVVRDDPPPGIDIDGQGCNPPPHHGHDPVSVCVVDVDGQKMKGWLCGLQLQVQQPTGMGMHHHPVVQQVSQCVRPNPPCGRVDDDDDPSNVVSNSVRNSNRSVSSSPDDDDDDQPDDVSVQVVVLVVLCVDPPNNVDRDDFDDDPPDPGTD

Sequence (286 aa):
MALSLSYSSSAAFTVVACPARSPPPRRLPSAVCFTRAVDTAPRAPLPCASSTYPPQPFVPEVAEAVESLYSEFRDVDNLVAHNSMRVLKAFQNAGVGSHVKPSLSEAHCFLINICHLLAAYFVSLAEDGGLDWDALSFAVRPHTKCALIQRSCGYSWRQSLSIADIERAIRGADLIAGSLIKNPGGTIAPCGGYVAGKRIWVEAAAARLSAPGLGVDCGSMTGDVRRALFQGLFLSPQMVGEAIKAVQLGGRERLISFCEAVQRSCPIGSYIKPTAGVTTGYASEV

pLDDT: mean 73.79, std 23.45, range [18.8, 96.81]